Protein AF-A0A378B6B7-F1 (afdb_monomer)

Nearest PDB structures (foldseek):
  8jf0-assembly1_A-2  TM=5.189E-01  e=8.112E-01  Homo sapiens

pLDDT: mean 73.05, std 16.83, range [28.38, 93.19]

Organism: Klebsiella pneumoniae subsp. ozaenae (NCBI:txid574)

Structure (mmCIF, N/CA/C/O backbone):
data_AF-A0A378B6B7-F1
#
_entry.id   AF-A0A378B6B7-F1
#
loop_
_atom_site.group_PDB
_atom_site.id
_atom_site.type_symbol
_atom_site.label_atom_id
_atom_site.label_alt_id
_atom_site.label_comp_id
_atom_site.label_asym_id
_atom_site.label_entity_id
_atom_site.label_seq_id
_atom_site.pdbx_PDB_ins_code
_atom_site.Cartn_x
_atom_site.Cartn_y
_atom_site.Cartn_z
_atom_site.occupancy
_atom_site.B_iso_or_equiv
_atom_site.auth_seq_id
_atom_site.auth_comp_id
_atom_site.auth_asym_id
_atom_site.auth_atom_id
_atom_site.pdbx_PDB_model_num
ATOM 1 N N . MET A 1 1 ? -8.098 -13.359 -17.078 1.00 56.81 1 MET A N 1
ATOM 2 C CA . MET A 1 1 ? -9.142 -12.316 -16.994 1.00 56.81 1 MET A CA 1
ATOM 3 C C . MET A 1 1 ? -8.917 -11.381 -18.158 1.00 56.81 1 MET A C 1
ATOM 5 O O . MET A 1 1 ? -7.773 -10.995 -18.370 1.00 56.81 1 MET A O 1
ATOM 9 N N . THR A 1 2 ? -9.949 -11.080 -18.936 1.00 74.00 2 THR A N 1
ATOM 10 C CA . THR A 1 2 ? -9.841 -10.097 -20.024 1.00 74.00 2 THR A CA 1
ATOM 11 C C . THR A 1 2 ? -9.941 -8.672 -19.470 1.00 74.00 2 THR A C 1
ATOM 13 O O . THR A 1 2 ? -10.448 -8.459 -18.366 1.00 74.00 2 THR A O 1
ATOM 16 N N . LEU A 1 3 ? -9.465 -7.680 -20.228 1.00 71.62 3 LEU A N 1
ATOM 17 C CA . LEU A 1 3 ? -9.567 -6.268 -19.840 1.00 71.62 3 LEU A CA 1
ATOM 18 C C . LEU A 1 3 ? -11.035 -5.845 -19.631 1.00 71.62 3 LEU A C 1
ATOM 20 O O . LEU A 1 3 ? -11.352 -5.172 -18.655 1.00 71.62 3 LEU A O 1
ATOM 24 N N . ALA A 1 4 ? -11.942 -6.323 -20.487 1.00 72.19 4 ALA A N 1
ATOM 25 C CA . ALA A 1 4 ? -13.375 -6.045 -20.392 1.00 72.19 4 ALA A CA 1
ATOM 26 C C . ALA A 1 4 ? -14.030 -6.648 -19.132 1.00 72.19 4 ALA A C 1
ATOM 28 O O . ALA A 1 4 ? -14.886 -6.012 -18.515 1.00 72.19 4 ALA A O 1
ATOM 29 N N . GLU A 1 5 ? -13.611 -7.849 -18.710 1.00 67.75 5 GLU A N 1
ATOM 30 C CA . GLU A 1 5 ? -14.060 -8.463 -17.450 1.00 67.75 5 GLU A CA 1
ATOM 31 C C . GLU A 1 5 ? -13.576 -7.669 -16.229 1.00 67.75 5 GLU A C 1
ATOM 33 O O . GLU A 1 5 ? -14.336 -7.460 -15.282 1.00 67.75 5 GLU A O 1
ATOM 38 N N . ALA A 1 6 ? -12.323 -7.203 -16.248 1.00 66.50 6 ALA A N 1
ATOM 39 C CA . ALA A 1 6 ? -11.772 -6.375 -15.178 1.00 66.50 6 ALA A CA 1
ATOM 40 C C . ALA A 1 6 ? -12.540 -5.050 -15.050 1.00 66.50 6 ALA A C 1
ATOM 42 O O . ALA A 1 6 ? -12.973 -4.698 -13.954 1.00 66.50 6 ALA A O 1
ATOM 43 N N . VAL A 1 7 ? -12.806 -4.374 -16.173 1.00 74.38 7 VAL A N 1
ATOM 44 C CA . VAL A 1 7 ? -13.607 -3.140 -16.217 1.00 74.38 7 VAL A CA 1
ATOM 45 C C . VAL A 1 7 ? -15.025 -3.372 -15.686 1.00 74.38 7 VAL A C 1
ATOM 47 O O . VAL A 1 7 ? -15.511 -2.578 -14.879 1.00 74.38 7 VAL A O 1
ATOM 50 N N . GLY A 1 8 ? -15.668 -4.491 -16.037 1.00 69.12 8 GLY A N 1
ATOM 51 C CA . GLY A 1 8 ? -16.973 -4.866 -15.480 1.00 69.12 8 GLY A CA 1
ATOM 52 C C . GLY A 1 8 ? -16.957 -4.998 -13.949 1.00 69.12 8 GLY A C 1
ATOM 53 O O . GLY A 1 8 ? -17.849 -4.489 -13.265 1.00 69.12 8 GLY A O 1
ATOM 54 N N . ILE A 1 9 ? -15.905 -5.606 -13.386 1.00 70.12 9 ILE A N 1
ATOM 55 C CA . ILE A 1 9 ? -15.711 -5.704 -11.929 1.00 70.12 9 ILE A CA 1
ATOM 56 C C . ILE A 1 9 ? -15.492 -4.320 -11.305 1.00 70.12 9 ILE A C 1
ATOM 58 O O . ILE A 1 9 ? -16.013 -4.059 -10.220 1.00 70.12 9 ILE A O 1
ATOM 62 N N . PHE A 1 10 ? -14.753 -3.428 -11.968 1.00 73.62 10 PHE A N 1
ATOM 63 C CA . PHE A 1 10 ? -14.479 -2.078 -11.465 1.00 73.62 10 PHE A CA 1
ATOM 64 C C . PHE A 1 10 ? -15.751 -1.234 -11.428 1.00 73.62 10 PHE A C 1
ATOM 66 O O . PHE A 1 10 ? -16.029 -0.598 -10.413 1.00 73.62 10 PHE A O 1
ATOM 73 N N . ILE A 1 11 ? -16.575 -1.294 -12.479 1.00 73.50 11 ILE A N 1
ATOM 74 C CA . ILE A 1 11 ? -17.891 -0.642 -12.517 1.00 73.50 11 ILE A CA 1
ATOM 75 C C . ILE A 1 11 ? -18.766 -1.163 -11.377 1.00 73.50 11 ILE A C 1
ATOM 77 O O . ILE A 1 11 ? -19.310 -0.368 -10.613 1.00 73.50 11 ILE A O 1
ATOM 81 N N . PHE A 1 12 ? -18.863 -2.485 -11.210 1.00 74.62 12 PHE A N 1
ATOM 82 C CA . PHE A 1 12 ? -19.664 -3.082 -10.141 1.00 74.62 12 PHE A CA 1
ATOM 83 C C . PHE A 1 12 ? -19.169 -2.673 -8.744 1.00 74.62 12 PHE A C 1
ATOM 85 O O . PHE A 1 12 ? -19.962 -2.284 -7.884 1.00 74.62 12 PHE A O 1
ATOM 92 N N . ALA A 1 13 ? -17.855 -2.704 -8.514 1.00 70.88 13 ALA A N 1
ATOM 93 C CA . ALA A 1 13 ? -17.256 -2.299 -7.248 1.00 70.88 13 ALA A CA 1
ATOM 94 C C . ALA A 1 13 ? -17.479 -0.806 -6.958 1.00 70.88 13 ALA A C 1
ATOM 96 O O . ALA A 1 13 ? -17.889 -0.457 -5.850 1.00 70.88 13 ALA A O 1
ATOM 97 N N . ASN A 1 14 ? -17.264 0.070 -7.944 1.00 70.81 14 ASN A N 1
ATOM 98 C CA . ASN A 1 14 ? -17.476 1.510 -7.805 1.00 70.81 14 ASN A CA 1
ATOM 99 C C . ASN A 1 14 ? -18.959 1.847 -7.609 1.00 70.81 14 ASN A C 1
ATOM 101 O O . ASN A 1 14 ? -19.278 2.697 -6.780 1.00 70.81 14 ASN A O 1
ATOM 105 N N . ALA A 1 15 ? -19.873 1.134 -8.272 1.00 76.44 15 ALA A N 1
ATOM 106 C CA . ALA A 1 15 ? -21.307 1.265 -8.036 1.00 76.44 15 ALA A CA 1
ATOM 107 C C . ALA A 1 15 ? -21.663 0.902 -6.588 1.00 76.44 15 ALA A C 1
ATOM 109 O O . ALA A 1 15 ? -22.353 1.665 -5.911 1.00 76.44 15 ALA A O 1
ATOM 110 N N . LEU A 1 16 ? -21.122 -0.205 -6.066 1.00 74.88 16 LEU A N 1
ATOM 111 C CA . LEU A 1 16 ? -21.331 -0.606 -4.676 1.00 74.88 16 LEU A CA 1
ATOM 112 C C . LEU A 1 16 ? -20.770 0.433 -3.691 1.00 74.88 16 LEU A C 1
ATOM 114 O O . LEU A 1 16 ? -21.433 0.773 -2.715 1.00 74.88 16 LEU A O 1
ATOM 118 N N . ILE A 1 17 ? -19.587 0.995 -3.966 1.00 70.88 17 ILE A N 1
ATOM 119 C CA . ILE A 1 17 ? -18.989 2.077 -3.164 1.00 70.88 17 ILE A CA 1
ATOM 120 C C . ILE A 1 17 ? -19.889 3.321 -3.168 1.00 70.88 17 ILE A C 1
ATOM 122 O O . ILE A 1 17 ? -20.121 3.914 -2.111 1.00 70.88 17 ILE A O 1
ATOM 126 N N . VAL A 1 18 ? -20.430 3.708 -4.329 1.00 73.00 18 VAL A N 1
ATOM 127 C CA . VAL A 1 18 ? -21.360 4.839 -4.457 1.00 73.00 18 VAL A CA 1
ATOM 128 C C . VAL A 1 18 ? -22.641 4.578 -3.669 1.00 73.00 18 VAL A C 1
ATOM 130 O O . VAL A 1 18 ? -23.060 5.453 -2.913 1.00 73.00 18 VAL A O 1
ATOM 133 N N . ILE A 1 19 ? -23.220 3.378 -3.761 1.00 75.62 19 ILE A N 1
ATOM 134 C CA . ILE A 1 19 ? -24.425 2.983 -3.015 1.00 75.62 19 ILE A CA 1
ATOM 135 C C . ILE A 1 19 ? -24.156 2.987 -1.502 1.00 75.62 19 ILE A C 1
ATOM 137 O O . ILE A 1 19 ? -24.902 3.607 -0.740 1.00 75.62 19 ILE A O 1
ATOM 141 N N . CYS A 1 20 ? -23.060 2.377 -1.041 1.00 69.25 20 CYS A N 1
ATOM 142 C CA . CYS A 1 20 ? -22.648 2.388 0.368 1.00 69.25 20 CYS A CA 1
ATOM 143 C C . CYS A 1 20 ? -22.394 3.813 0.890 1.00 69.25 20 CYS A C 1
ATOM 145 O O . CYS A 1 20 ? -22.713 4.130 2.039 1.00 69.25 20 CYS A O 1
ATOM 147 N N . GLY A 1 21 ? -21.837 4.690 0.050 1.00 66.56 21 GLY A N 1
ATOM 148 C CA . GLY A 1 21 ? -21.620 6.099 0.368 1.00 66.56 21 GLY A CA 1
ATOM 149 C C . GLY A 1 21 ? -22.907 6.931 0.364 1.00 66.56 21 GLY A C 1
ATOM 150 O O . GLY A 1 21 ? -23.048 7.840 1.180 1.00 66.56 21 GLY A O 1
ATOM 151 N N . ALA A 1 22 ? -23.856 6.635 -0.527 1.00 70.94 22 ALA A N 1
ATOM 152 C CA . ALA A 1 22 ? -25.141 7.324 -0.623 1.00 70.94 22 ALA A CA 1
ATOM 153 C C . ALA A 1 22 ? -26.070 6.968 0.544 1.00 70.94 22 ALA A C 1
ATOM 155 O O . ALA A 1 22 ? -26.683 7.866 1.119 1.00 70.94 22 ALA A O 1
ATOM 156 N N . THR A 1 23 ? -26.102 5.689 0.925 1.00 73.81 23 THR A N 1
ATOM 157 C CA . THR A 1 23 ? -26.878 5.161 2.063 1.00 73.81 23 THR A CA 1
ATOM 158 C C . THR A 1 23 ? -26.300 5.559 3.422 1.00 73.81 23 THR A C 1
ATOM 160 O O . THR A 1 23 ? -26.991 5.484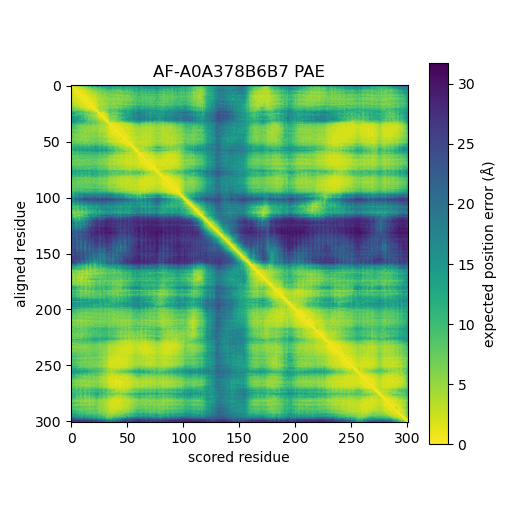 4.436 1.00 73.81 23 THR A O 1
ATOM 163 N N . GLY A 1 24 ? -25.027 5.969 3.478 1.00 63.44 24 GLY A N 1
ATOM 164 C CA . GLY A 1 24 ? -24.340 6.283 4.733 1.00 63.44 24 GLY A CA 1
ATOM 165 C C . GLY A 1 24 ? -24.102 5.057 5.622 1.00 63.44 24 GLY A C 1
ATOM 166 O O . GLY A 1 24 ? -23.684 5.210 6.771 1.00 63.44 24 GLY A O 1
ATOM 167 N N . LEU A 1 25 ? -24.332 3.844 5.102 1.00 66.56 25 LEU A N 1
ATOM 168 C CA . LEU A 1 25 ? -24.168 2.590 5.835 1.00 66.56 25 LEU A CA 1
ATOM 169 C C . LEU A 1 25 ? -22.725 2.426 6.325 1.00 66.56 25 LEU A C 1
ATOM 171 O O . LEU A 1 25 ? -22.492 2.092 7.484 1.00 66.56 25 LEU A O 1
ATOM 175 N N . PHE A 1 26 ? -21.754 2.767 5.473 1.00 64.69 26 PHE A N 1
ATOM 176 C CA . PHE A 1 26 ? -20.339 2.741 5.838 1.00 64.69 26 PHE A CA 1
ATOM 177 C C . PHE 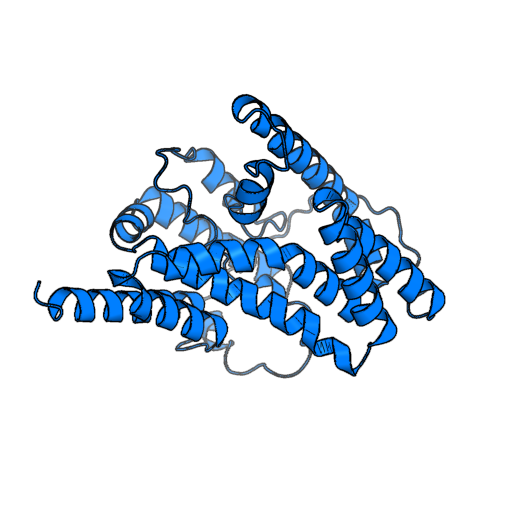A 1 26 ? -20.008 3.764 6.931 1.00 64.69 26 PHE A C 1
ATOM 179 O O . PHE A 1 26 ? -19.293 3.448 7.873 1.00 64.69 26 PHE A O 1
ATOM 186 N N . ALA A 1 27 ? -20.581 4.971 6.865 1.00 60.94 27 ALA A N 1
ATOM 187 C CA . ALA A 1 27 ? -20.374 5.992 7.892 1.00 60.94 27 ALA A CA 1
ATOM 188 C C . ALA A 1 27 ? -20.962 5.575 9.251 1.00 60.94 27 ALA A C 1
ATOM 190 O O . ALA A 1 27 ? -20.382 5.890 10.287 1.00 60.94 27 ALA A O 1
ATOM 191 N N . ARG A 1 28 ? -22.085 4.841 9.262 1.00 64.12 28 ARG A N 1
ATOM 192 C CA . ARG A 1 28 ? -22.642 4.243 10.488 1.00 64.12 28 ARG A CA 1
ATOM 193 C C . ARG A 1 28 ? -21.744 3.138 11.034 1.00 64.12 28 ARG A C 1
ATOM 195 O O . ARG A 1 28 ? -21.453 3.149 12.223 1.00 64.12 28 ARG A O 1
ATOM 202 N N . LEU A 1 29 ? -21.252 2.246 10.176 1.00 67.88 29 LEU A N 1
ATOM 203 C CA . LEU A 1 29 ? -20.342 1.172 10.579 1.00 67.88 29 LEU A CA 1
ATOM 204 C C . LEU A 1 29 ? -19.019 1.723 11.141 1.00 67.88 29 LEU A C 1
ATOM 206 O O . LEU A 1 29 ? -18.518 1.252 12.155 1.00 67.88 29 LEU A O 1
ATOM 210 N N . MET A 1 30 ? -18.503 2.796 10.542 1.00 61.59 30 MET A N 1
ATOM 211 C CA . MET A 1 30 ? -17.297 3.495 10.989 1.00 61.59 30 MET A CA 1
ATOM 212 C C . MET A 1 30 ? -17.433 4.191 12.348 1.00 61.59 30 MET A C 1
ATOM 214 O O . MET A 1 30 ? -16.415 4.476 12.971 1.00 61.59 30 MET A O 1
ATOM 218 N N . LYS A 1 31 ? -18.654 4.463 12.831 1.00 62.53 31 LYS A N 1
ATOM 219 C CA . LYS A 1 31 ? -18.862 4.936 14.212 1.00 62.53 31 LYS A CA 1
ATOM 220 C C . LYS A 1 31 ? -18.695 3.823 15.247 1.00 62.53 31 LYS A C 1
ATOM 222 O O . LYS A 1 31 ? -18.477 4.129 16.411 1.00 62.53 31 LYS A O 1
ATOM 227 N N . ILE A 1 32 ? -18.828 2.568 14.825 1.00 68.38 32 ILE A N 1
ATOM 228 C CA . ILE A 1 32 ? -18.782 1.392 15.699 1.00 68.38 32 ILE A CA 1
ATOM 229 C C . ILE A 1 32 ? -17.356 0.832 15.775 1.00 68.38 32 ILE A C 1
ATOM 231 O O . ILE A 1 32 ? -16.961 0.308 16.809 1.00 68.38 32 ILE A O 1
ATOM 235 N N . ILE A 1 33 ? -16.571 0.950 14.697 1.00 74.25 33 ILE A N 1
ATOM 236 C CA . ILE A 1 33 ? -15.208 0.407 14.633 1.00 74.25 33 ILE A CA 1
ATOM 237 C C . ILE A 1 33 ? -14.221 1.359 15.336 1.00 74.25 33 ILE A C 1
ATOM 239 O O . ILE A 1 33 ? -14.060 2.498 14.882 1.00 74.25 33 ILE A O 1
ATOM 243 N N . PRO A 1 34 ? -13.505 0.911 16.387 1.00 78.31 34 PRO A N 1
ATOM 244 C CA . PRO A 1 34 ? -12.500 1.729 17.058 1.00 78.31 34 PRO A CA 1
ATOM 245 C C . PRO A 1 34 ? -11.319 2.064 16.141 1.00 78.31 34 PRO A C 1
ATOM 247 O O . PRO A 1 34 ? -10.945 1.289 15.252 1.00 78.31 34 PRO A O 1
ATOM 250 N N . HIS A 1 35 ? -10.683 3.216 16.376 1.00 80.44 35 HIS A N 1
ATOM 251 C CA . HIS A 1 35 ? -9.551 3.662 15.559 1.00 80.44 35 HIS A CA 1
ATOM 252 C C . HIS A 1 35 ? -8.398 2.642 15.593 1.00 80.44 35 HIS A C 1
ATOM 254 O O . HIS A 1 35 ? -7.761 2.404 14.559 1.00 80.44 35 HIS A O 1
ATOM 260 N N . SER A 1 36 ? -8.136 2.010 16.738 1.00 84.81 36 SER A N 1
ATOM 261 C CA . SER A 1 36 ? -7.041 1.051 16.890 1.00 84.81 36 SER A CA 1
ATOM 262 C C . SER A 1 36 ? -7.179 -0.158 15.960 1.00 84.81 36 SER A C 1
ATOM 264 O O . SER A 1 36 ? -6.193 -0.559 15.342 1.00 84.81 36 SER A O 1
ATOM 266 N N . LEU A 1 37 ? -8.397 -0.672 15.741 1.00 86.12 37 LEU A N 1
ATOM 267 C CA . LEU A 1 37 ? -8.642 -1.786 14.813 1.00 86.12 37 LEU A CA 1
ATOM 268 C C . LEU A 1 37 ? -8.397 -1.377 13.358 1.00 86.12 37 LEU A C 1
ATOM 270 O O . LEU A 1 37 ? -7.807 -2.123 12.578 1.00 86.12 37 LEU A O 1
ATOM 274 N N . ALA A 1 38 ? -8.806 -0.171 12.974 1.00 82.19 38 ALA A N 1
ATOM 275 C CA . ALA A 1 38 ? -8.561 0.311 11.622 1.00 82.19 38 ALA A CA 1
ATOM 276 C C . ALA A 1 38 ? -7.071 0.545 11.335 1.00 82.19 38 ALA A C 1
ATOM 278 O O . ALA A 1 38 ? -6.586 0.230 10.245 1.00 82.19 38 ALA A O 1
ATOM 279 N N . ALA A 1 39 ? -6.340 1.083 12.316 1.00 83.19 39 ALA A N 1
ATOM 280 C CA . ALA A 1 39 ? -4.893 1.236 12.237 1.00 83.19 39 ALA A CA 1
ATOM 281 C C . ALA A 1 39 ? -4.194 -0.132 12.165 1.00 83.19 39 ALA A C 1
ATOM 283 O O . ALA A 1 39 ? -3.298 -0.308 11.340 1.00 83.19 39 ALA A O 1
ATOM 284 N N . ALA A 1 40 ? -4.665 -1.113 12.942 1.00 87.19 40 ALA A N 1
ATOM 285 C CA . ALA A 1 40 ? -4.175 -2.488 12.926 1.00 87.19 40 ALA A CA 1
ATOM 286 C C . ALA A 1 40 ? -4.394 -3.187 11.579 1.00 87.19 40 ALA A C 1
ATOM 288 O O . ALA A 1 40 ? -3.478 -3.815 11.051 1.00 87.19 40 ALA A O 1
ATOM 289 N N . MET A 1 41 ? -5.584 -3.047 10.991 1.00 89.56 41 MET A N 1
ATOM 290 C CA . MET A 1 41 ? -5.883 -3.592 9.667 1.00 89.56 41 MET A CA 1
ATOM 291 C C . MET A 1 41 ? -4.948 -2.990 8.612 1.00 89.56 41 MET A C 1
ATOM 293 O O . MET A 1 41 ? -4.364 -3.717 7.810 1.00 89.56 41 MET A O 1
ATOM 297 N N . LEU A 1 42 ? -4.759 -1.666 8.624 1.00 84.81 42 LEU A N 1
ATOM 298 C CA . LEU A 1 42 ? -3.850 -1.005 7.689 1.00 84.81 42 LEU A CA 1
ATOM 299 C C . LEU A 1 42 ? -2.403 -1.475 7.898 1.00 84.81 42 LEU A C 1
ATOM 301 O O . LEU A 1 42 ? -1.737 -1.818 6.925 1.00 84.81 42 LEU A O 1
ATOM 305 N N . ALA A 1 43 ? -1.940 -1.571 9.148 1.00 86.75 43 ALA A N 1
ATOM 306 C CA . ALA A 1 43 ? -0.622 -2.112 9.471 1.00 86.75 43 ALA A CA 1
ATOM 307 C C . ALA A 1 43 ? -0.450 -3.557 8.971 1.00 86.75 43 ALA A C 1
ATOM 309 O O . ALA A 1 43 ? 0.591 -3.872 8.406 1.00 86.75 43 ALA A O 1
ATOM 310 N N . GLY A 1 44 ? -1.469 -4.414 9.104 1.00 87.19 44 GLY A N 1
ATOM 311 C CA . GLY A 1 44 ? -1.417 -5.809 8.657 1.00 87.19 44 GLY A CA 1
ATOM 312 C C . GLY A 1 44 ? -1.340 -5.954 7.134 1.00 87.19 44 GLY A C 1
ATOM 313 O O . GLY A 1 44 ? -0.572 -6.773 6.631 1.00 87.19 44 GLY A O 1
ATOM 314 N N . ILE A 1 45 ? -2.079 -5.125 6.385 1.00 85.44 45 ILE A N 1
ATOM 315 C CA . ILE A 1 45 ? -1.982 -5.088 4.914 1.00 85.44 45 ILE A CA 1
ATOM 316 C C . ILE A 1 45 ? -0.581 -4.635 4.496 1.00 85.44 45 ILE A C 1
ATOM 318 O O . ILE A 1 45 ? 0.041 -5.267 3.645 1.00 85.44 45 ILE A O 1
ATOM 322 N N . LEU A 1 46 ? -0.072 -3.558 5.102 1.00 85.69 46 LEU A N 1
ATOM 323 C CA . LEU A 1 46 ? 1.241 -3.009 4.765 1.00 85.69 46 LEU A CA 1
ATOM 324 C C . LEU A 1 46 ? 2.396 -3.927 5.175 1.00 85.69 46 LEU A C 1
ATOM 326 O O . LEU A 1 46 ? 3.396 -3.992 4.463 1.00 85.69 46 LEU A O 1
ATOM 330 N N . LEU A 1 47 ? 2.250 -4.673 6.272 1.00 88.75 47 LEU A N 1
ATOM 331 C CA . LEU A 1 47 ? 3.255 -5.629 6.727 1.00 88.75 47 LEU A CA 1
ATOM 332 C C . LEU A 1 47 ? 3.571 -6.657 5.643 1.00 88.75 47 LEU A C 1
ATOM 334 O O . LEU A 1 47 ? 4.734 -6.972 5.446 1.00 88.75 47 LEU A O 1
ATOM 338 N N . ARG A 1 48 ? 2.569 -7.139 4.899 1.00 85.25 48 ARG A N 1
ATOM 339 C CA . ARG A 1 48 ? 2.796 -8.081 3.791 1.00 85.25 48 ARG A CA 1
ATOM 340 C C . ARG A 1 48 ? 3.731 -7.516 2.731 1.00 85.25 48 ARG A C 1
ATOM 342 O O . ARG A 1 48 ? 4.636 -8.218 2.301 1.00 85.25 48 ARG A O 1
ATOM 349 N N . PHE A 1 49 ? 3.539 -6.255 2.350 1.00 83.06 49 PHE A N 1
ATOM 350 C CA . PHE A 1 49 ? 4.432 -5.573 1.412 1.00 83.06 49 PHE A CA 1
ATOM 351 C C . PHE A 1 49 ? 5.841 -5.420 1.995 1.00 83.06 49 PHE A C 1
ATOM 353 O O . PHE A 1 49 ? 6.820 -5.661 1.295 1.00 83.06 49 PHE A O 1
ATOM 360 N N . GLY A 1 50 ? 5.943 -5.089 3.286 1.00 85.75 50 GLY A N 1
ATOM 361 C CA . GLY A 1 50 ? 7.220 -5.040 3.996 1.00 85.75 50 GLY A CA 1
ATOM 362 C C . GLY A 1 50 ? 7.934 -6.393 4.026 1.00 85.75 50 GLY A C 1
ATOM 363 O O . GLY A 1 50 ? 9.111 -6.465 3.708 1.00 85.75 50 GLY A O 1
ATOM 364 N N . LEU A 1 51 ? 7.232 -7.482 4.342 1.00 88.44 51 LEU A N 1
ATOM 365 C CA . LEU A 1 51 ? 7.802 -8.832 4.366 1.00 88.44 51 LEU A CA 1
ATOM 366 C C . LEU A 1 51 ? 8.228 -9.294 2.968 1.00 88.44 51 LEU A C 1
ATOM 368 O O . LEU A 1 51 ? 9.297 -9.876 2.821 1.00 88.44 51 LEU A O 1
ATOM 372 N N . GLN A 1 52 ? 7.434 -8.992 1.937 1.00 84.38 52 GLN A N 1
ATOM 373 C CA . GLN A 1 52 ? 7.783 -9.295 0.545 1.00 84.38 52 GLN A CA 1
ATOM 374 C C . GLN A 1 52 ? 9.055 -8.573 0.088 1.00 84.38 52 GLN A C 1
ATOM 376 O O . GLN A 1 52 ? 9.831 -9.150 -0.663 1.00 84.38 52 GLN A O 1
ATOM 381 N N . ALA A 1 53 ? 9.303 -7.352 0.566 1.00 85.06 53 ALA A N 1
ATOM 382 C CA . ALA A 1 53 ? 10.525 -6.613 0.256 1.00 85.06 53 ALA A CA 1
ATOM 383 C C . ALA A 1 53 ? 11.796 -7.337 0.722 1.00 85.06 53 ALA A C 1
ATOM 385 O O . ALA A 1 53 ? 12.797 -7.343 0.013 1.00 85.06 53 ALA A O 1
ATOM 386 N N . PHE A 1 54 ? 11.740 -7.992 1.884 1.00 84.69 54 PHE A N 1
ATOM 387 C CA . PHE A 1 54 ? 12.867 -8.750 2.432 1.00 84.69 54 PHE A CA 1
ATOM 388 C C . PHE A 1 54 ? 12.885 -10.222 2.004 1.00 84.69 54 PHE A C 1
ATOM 390 O O . PHE A 1 54 ? 13.892 -10.893 2.212 1.00 84.69 54 PHE A O 1
ATOM 397 N N . ALA A 1 55 ? 11.814 -10.732 1.388 1.00 84.25 55 ALA A N 1
ATOM 398 C CA . ALA A 1 55 ? 11.755 -12.118 0.925 1.00 84.25 55 ALA A CA 1
ATOM 399 C C . ALA A 1 55 ? 12.823 -12.412 -0.144 1.00 84.25 55 ALA A C 1
ATOM 401 O O . ALA A 1 55 ? 13.461 -13.456 -0.093 1.00 84.25 55 ALA A O 1
ATOM 402 N N . GLY A 1 56 ? 13.080 -11.461 -1.048 1.00 75.44 56 GLY A N 1
ATOM 403 C CA . GLY A 1 56 ? 14.118 -11.573 -2.083 1.00 75.44 56 GLY A CA 1
ATOM 404 C C . GLY A 1 56 ? 15.541 -11.246 -1.612 1.00 75.44 56 GLY A C 1
ATOM 405 O O . GLY A 1 56 ? 16.440 -11.131 -2.441 1.00 75.44 56 GLY A O 1
ATOM 406 N N . LEU A 1 57 ? 15.770 -11.046 -0.307 1.00 81.69 57 LEU A N 1
ATOM 407 C CA . LEU A 1 57 ? 17.096 -10.704 0.225 1.00 81.69 57 LEU A CA 1
ATOM 408 C C . LEU A 1 57 ? 18.088 -11.871 0.101 1.00 81.69 57 LEU A C 1
ATOM 410 O O . LEU A 1 57 ? 19.280 -11.629 -0.060 1.00 81.69 57 LEU A O 1
ATOM 414 N N . GLN A 1 58 ? 17.599 -13.115 0.165 1.00 80.12 58 GLN A N 1
ATOM 415 C CA . GLN A 1 58 ? 18.428 -14.314 -0.007 1.00 80.12 58 GLN A CA 1
ATOM 416 C C . GLN A 1 58 ? 18.904 -14.466 -1.456 1.00 80.12 58 GLN A C 1
ATOM 418 O O . GLN A 1 58 ? 20.073 -14.762 -1.682 1.00 80.12 58 GLN A O 1
ATOM 423 N N . ASP A 1 59 ? 18.022 -14.189 -2.419 1.00 81.50 59 ASP A N 1
ATOM 424 C CA . ASP A 1 59 ? 18.306 -14.371 -3.845 1.00 81.50 59 ASP A CA 1
ATOM 425 C C . ASP A 1 59 ? 19.105 -13.199 -4.448 1.00 81.50 59 ASP A C 1
ATOM 427 O O . ASP A 1 59 ? 19.940 -13.398 -5.326 1.00 81.50 59 ASP A O 1
ATOM 431 N N . HIS A 1 60 ? 18.891 -11.968 -3.962 1.00 84.31 60 HIS A N 1
ATOM 432 C CA . HIS A 1 60 ? 19.497 -10.745 -4.508 1.00 84.31 60 HIS A CA 1
ATOM 433 C C . HIS A 1 60 ? 20.149 -9.880 -3.420 1.00 84.31 60 HIS A C 1
ATOM 435 O O . HIS A 1 60 ? 19.816 -8.702 -3.245 1.00 84.31 60 HIS A O 1
ATOM 441 N N . LEU A 1 61 ? 21.092 -10.461 -2.673 1.00 87.12 61 LEU A N 1
ATOM 442 C CA . LEU A 1 61 ? 21.713 -9.811 -1.514 1.00 87.12 61 LEU A CA 1
ATOM 443 C C . LEU A 1 61 ? 22.424 -8.493 -1.861 1.00 87.12 61 LEU A C 1
ATOM 445 O O . LEU A 1 61 ? 22.315 -7.529 -1.105 1.00 87.12 61 LEU A O 1
ATOM 449 N N . SER A 1 62 ? 23.118 -8.423 -3.000 1.00 88.38 62 SER A N 1
ATOM 450 C CA . SER A 1 62 ? 23.821 -7.209 -3.443 1.00 88.38 62 SER A CA 1
ATOM 451 C C . SER A 1 62 ? 22.852 -6.048 -3.683 1.00 88.38 62 SER A C 1
ATOM 453 O O . SER A 1 62 ? 23.056 -4.950 -3.165 1.00 88.38 62 SER A O 1
ATOM 455 N N . LEU A 1 63 ? 21.763 -6.301 -4.411 1.00 87.69 63 LEU A N 1
ATOM 456 C CA . LEU A 1 63 ? 20.751 -5.307 -4.756 1.00 87.69 63 LEU A CA 1
ATOM 457 C C . LEU A 1 63 ? 19.931 -4.899 -3.531 1.00 87.69 63 LEU A C 1
ATOM 459 O O . LEU A 1 63 ? 19.903 -3.723 -3.166 1.00 87.69 63 LEU A O 1
ATOM 463 N N . CYS A 1 64 ? 19.298 -5.861 -2.860 1.00 89.88 64 CYS A N 1
ATOM 464 C CA . CYS A 1 64 ? 18.435 -5.585 -1.715 1.00 89.88 64 CYS A CA 1
ATOM 465 C C . CYS A 1 64 ? 19.239 -5.033 -0.527 1.00 89.88 64 CYS A C 1
ATOM 467 O O . CYS A 1 64 ? 18.820 -4.064 0.109 1.00 89.88 64 CYS A O 1
ATOM 469 N N . GLY A 1 65 ? 20.422 -5.594 -0.259 1.00 90.69 65 GLY A N 1
ATOM 470 C CA . GLY A 1 65 ? 21.330 -5.123 0.785 1.00 90.69 65 GLY A CA 1
ATOM 471 C C . GLY A 1 65 ? 21.875 -3.724 0.501 1.00 90.69 65 GLY A C 1
ATOM 472 O O . GLY A 1 65 ? 21.868 -2.880 1.396 1.00 90.69 65 GLY A O 1
ATOM 473 N N . GLY A 1 66 ? 22.264 -3.434 -0.746 1.00 91.88 66 GLY A N 1
ATOM 474 C CA . GLY A 1 66 ? 22.721 -2.104 -1.155 1.00 91.88 66 GLY A CA 1
ATOM 475 C C . GLY A 1 66 ? 21.633 -1.037 -1.016 1.00 91.88 66 GLY A C 1
ATOM 476 O O . GLY A 1 66 ? 21.874 0.026 -0.441 1.00 91.88 66 GLY A O 1
ATOM 477 N N . MET A 1 67 ? 20.408 -1.340 -1.458 1.00 92.81 67 MET A N 1
ATOM 478 C CA . MET A 1 67 ? 19.253 -0.452 -1.284 1.00 92.81 67 MET A CA 1
ATOM 479 C C . MET A 1 67 ? 18.937 -0.204 0.195 1.00 92.81 67 MET A C 1
ATOM 481 O O . MET A 1 67 ? 18.685 0.938 0.582 1.00 92.81 67 MET A O 1
ATOM 485 N N . LEU A 1 68 ? 18.978 -1.249 1.030 1.00 93.00 68 LEU A N 1
ATOM 486 C CA . LEU A 1 68 ? 18.751 -1.136 2.471 1.00 93.00 68 LEU A CA 1
ATOM 487 C C . LEU A 1 68 ? 19.826 -0.282 3.149 1.00 93.00 68 LEU A C 1
ATOM 489 O O . LEU A 1 68 ? 19.491 0.596 3.940 1.00 93.00 68 LEU A O 1
ATOM 493 N N . ALA A 1 69 ? 21.102 -0.513 2.838 1.00 93.00 69 ALA A N 1
ATOM 494 C CA . ALA A 1 69 ? 22.216 0.237 3.407 1.00 93.00 69 ALA A CA 1
ATOM 495 C C . ALA A 1 69 ? 22.141 1.722 3.030 1.00 93.00 69 ALA A C 1
ATOM 497 O O . ALA A 1 69 ? 22.235 2.588 3.900 1.00 93.00 69 ALA A O 1
ATOM 498 N N . ALA A 1 70 ? 21.888 2.020 1.753 1.00 92.94 70 ALA A N 1
ATOM 499 C CA . ALA A 1 70 ? 21.701 3.384 1.270 1.00 92.94 70 ALA A CA 1
ATOM 500 C C . ALA A 1 70 ? 20.520 4.074 1.960 1.00 92.94 70 ALA A C 1
ATOM 502 O O . ALA A 1 70 ? 20.639 5.213 2.416 1.00 92.94 70 ALA A O 1
ATOM 503 N N . TRP A 1 71 ? 19.396 3.365 2.087 1.00 93.19 71 TRP A N 1
ATOM 504 C CA . TRP A 1 71 ? 18.230 3.862 2.803 1.00 93.19 71 TRP A CA 1
ATOM 505 C C . TRP A 1 71 ? 18.540 4.135 4.275 1.00 93.19 71 TRP A C 1
ATOM 507 O O . TRP A 1 71 ? 18.175 5.194 4.767 1.00 93.19 71 TRP A O 1
ATOM 517 N N . LEU A 1 72 ? 19.226 3.226 4.976 1.00 91.75 72 LEU A N 1
ATOM 518 C CA . LEU A 1 72 ? 19.572 3.376 6.394 1.00 91.75 72 LEU A CA 1
ATOM 519 C C . LEU A 1 72 ? 20.516 4.559 6.632 1.00 91.75 72 LEU A C 1
ATOM 521 O O . LEU A 1 72 ? 20.232 5.405 7.479 1.00 91.75 72 LEU A O 1
ATOM 525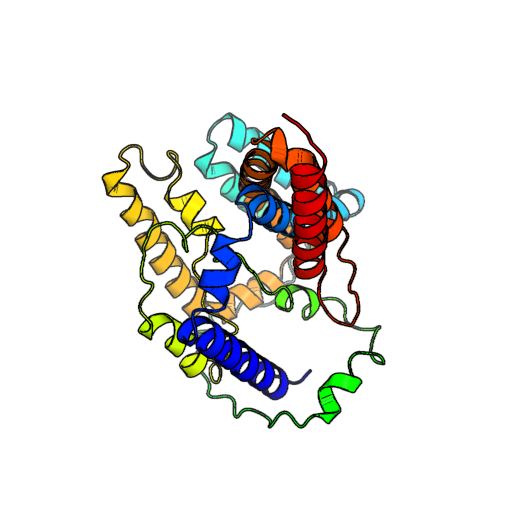 N N . LEU A 1 73 ? 21.602 4.648 5.859 1.00 92.44 73 LEU A N 1
ATOM 526 C CA . LEU A 1 73 ? 22.578 5.738 5.950 1.00 92.44 73 LEU A CA 1
ATOM 527 C C . LEU A 1 73 ? 21.921 7.088 5.662 1.00 92.44 73 LEU A C 1
ATOM 529 O O . LEU A 1 73 ? 22.071 8.046 6.420 1.00 92.44 73 LEU A O 1
ATOM 533 N N . CYS A 1 74 ? 21.136 7.154 4.587 1.00 90.44 74 CYS A N 1
ATOM 534 C CA . CYS A 1 74 ? 20.455 8.380 4.215 1.00 90.44 74 CYS A CA 1
ATOM 535 C C . CYS A 1 74 ? 19.334 8.716 5.203 1.00 90.44 74 CYS A C 1
ATOM 537 O O . CYS A 1 74 ? 19.142 9.881 5.518 1.00 90.44 74 CYS A O 1
ATOM 539 N N . LYS A 1 75 ? 18.648 7.728 5.784 1.00 86.50 75 LYS A N 1
ATOM 540 C CA . LYS A 1 75 ? 17.642 7.975 6.819 1.00 86.50 75 LYS A CA 1
ATOM 541 C C . LYS A 1 75 ? 18.240 8.540 8.105 1.00 86.50 75 LYS A C 1
ATOM 543 O O . LYS A 1 75 ? 17.579 9.342 8.754 1.00 86.50 75 LYS A O 1
ATOM 548 N N . ALA A 1 76 ? 19.464 8.154 8.461 1.00 86.62 76 ALA A N 1
ATOM 549 C CA . ALA A 1 76 ? 20.159 8.706 9.621 1.00 86.62 76 ALA A CA 1
ATOM 550 C C . ALA A 1 76 ? 20.599 10.166 9.406 1.00 86.62 76 ALA A C 1
ATOM 552 O O . ALA A 1 76 ? 20.515 10.971 10.328 1.00 86.62 76 ALA A O 1
ATOM 553 N N . LEU A 1 77 ? 21.047 10.512 8.194 1.00 87.44 77 LEU A N 1
ATOM 554 C CA . LEU A 1 77 ? 21.591 11.839 7.880 1.00 87.44 77 LEU A CA 1
ATOM 555 C C . LEU A 1 77 ? 20.516 12.819 7.382 1.00 87.44 77 LEU A C 1
ATOM 557 O O . LEU A 1 77 ? 20.416 13.948 7.857 1.00 87.44 77 LEU A O 1
ATOM 561 N N . TRP A 1 78 ? 19.697 12.380 6.426 1.00 84.31 78 TRP A N 1
ATOM 562 C CA . TRP A 1 78 ? 18.659 13.154 5.743 1.00 84.31 78 TRP A CA 1
ATOM 563 C C . TRP A 1 78 ? 17.403 12.297 5.475 1.00 84.31 78 TRP A C 1
ATOM 565 O O . TRP A 1 78 ? 17.187 11.873 4.334 1.00 84.31 78 TRP A O 1
ATOM 575 N N . PRO A 1 79 ? 16.521 12.099 6.482 1.00 77.69 79 PRO A N 1
ATOM 576 C CA . PRO A 1 79 ? 15.314 11.261 6.388 1.00 77.69 79 PRO A CA 1
ATOM 577 C C . PRO A 1 79 ? 14.491 11.467 5.109 1.00 77.69 79 PRO A C 1
ATOM 579 O O . PRO A 1 79 ? 14.076 10.501 4.466 1.00 77.69 79 PRO A O 1
ATOM 582 N N . ARG A 1 80 ? 14.359 12.729 4.684 1.00 78.06 80 ARG A N 1
ATOM 583 C CA . ARG A 1 80 ? 13.652 13.159 3.469 1.00 78.06 80 ARG A CA 1
ATOM 584 C C . ARG A 1 80 ? 14.131 12.502 2.165 1.00 78.06 80 ARG A C 1
ATOM 586 O O . ARG A 1 80 ? 13.334 12.347 1.247 1.00 78.06 80 ARG A O 1
ATOM 593 N N . PHE A 1 81 ? 15.406 12.120 2.060 1.00 83.44 81 PHE A N 1
ATOM 594 C CA . PHE A 1 81 ? 15.995 11.573 0.830 1.00 83.44 81 PHE A CA 1
ATOM 595 C C . PHE A 1 81 ? 16.210 10.057 0.879 1.00 83.44 81 PHE A C 1
ATOM 597 O O . PHE A 1 81 ? 16.687 9.484 -0.097 1.00 83.44 81 PHE A O 1
ATOM 604 N N . ALA A 1 82 ? 15.807 9.382 1.959 1.00 84.94 82 ALA A N 1
ATOM 605 C CA . ALA A 1 82 ? 16.105 7.965 2.161 1.00 84.94 82 ALA A CA 1
ATOM 606 C C . ALA A 1 82 ? 15.566 7.056 1.042 1.00 84.94 82 ALA A C 1
ATOM 608 O O . ALA A 1 82 ? 16.272 6.176 0.552 1.00 84.94 82 ALA A O 1
ATOM 609 N N . VAL A 1 83 ? 14.326 7.285 0.595 1.00 86.31 83 VAL A N 1
ATOM 610 C CA . VAL A 1 83 ? 13.715 6.505 -0.499 1.00 86.31 83 VAL A CA 1
ATOM 611 C C . VAL A 1 83 ? 14.369 6.826 -1.847 1.00 86.31 83 VAL A C 1
ATOM 613 O O . VAL A 1 83 ? 14.574 5.926 -2.656 1.00 86.31 83 VAL A O 1
ATOM 616 N N . VAL A 1 84 ? 14.750 8.087 -2.073 1.00 88.44 84 VAL A N 1
ATOM 617 C CA . VAL A 1 84 ? 15.441 8.517 -3.301 1.00 88.44 84 VAL A CA 1
ATOM 618 C C . VAL A 1 84 ? 16.841 7.905 -3.374 1.00 88.44 84 VAL A C 1
ATOM 620 O O . VAL A 1 84 ? 17.243 7.414 -4.423 1.00 88.44 84 VAL A O 1
ATOM 623 N N . ALA A 1 85 ? 17.567 7.854 -2.257 1.00 89.31 85 ALA A N 1
ATOM 624 C CA . ALA A 1 85 ? 18.864 7.191 -2.187 1.00 89.31 85 ALA A CA 1
ATOM 625 C C . ALA A 1 85 ? 18.750 5.688 -2.497 1.00 89.31 85 ALA A C 1
ATOM 627 O O . ALA A 1 85 ? 19.531 5.164 -3.290 1.00 89.31 85 ALA A O 1
ATOM 628 N N . ALA A 1 86 ? 17.741 5.011 -1.935 1.00 90.12 86 ALA A N 1
ATOM 629 C CA . ALA A 1 86 ? 17.471 3.602 -2.222 1.00 90.12 86 ALA A CA 1
ATOM 630 C C . ALA A 1 86 ? 17.164 3.361 -3.710 1.00 90.12 86 ALA A C 1
ATOM 632 O O . ALA A 1 86 ? 17.676 2.410 -4.297 1.00 90.12 86 ALA A O 1
ATOM 633 N N . LEU A 1 87 ? 16.368 4.244 -4.325 1.00 89.62 87 LEU A N 1
ATOM 634 C CA . LEU A 1 87 ? 16.047 4.219 -5.753 1.00 89.62 87 LEU A CA 1
ATOM 635 C C . LEU A 1 87 ? 17.316 4.300 -6.614 1.00 89.62 87 LEU A C 1
ATOM 637 O O . LEU A 1 87 ? 17.530 3.445 -7.472 1.00 89.62 87 LEU A O 1
ATOM 641 N N . VAL A 1 88 ? 18.156 5.312 -6.373 1.00 91.00 88 VAL A N 1
ATOM 642 C CA . VAL A 1 88 ? 19.366 5.576 -7.168 1.00 91.00 88 VAL A CA 1
ATOM 643 C C . VAL A 1 88 ? 20.370 4.437 -7.028 1.00 91.00 88 VAL A C 1
ATOM 645 O O . VAL A 1 88 ? 20.848 3.917 -8.032 1.00 91.00 88 VAL A O 1
ATOM 648 N N . ILE A 1 89 ? 20.653 3.999 -5.800 1.00 92.06 89 ILE A N 1
ATOM 649 C CA . ILE A 1 89 ? 21.601 2.906 -5.558 1.00 92.06 89 ILE A CA 1
ATOM 650 C C . ILE A 1 89 ? 21.084 1.592 -6.141 1.00 92.06 89 ILE A C 1
ATOM 652 O O . ILE A 1 89 ? 21.840 0.882 -6.799 1.00 92.06 89 ILE A O 1
ATOM 656 N N . GLY A 1 90 ? 19.794 1.289 -5.982 1.00 88.50 90 GLY A N 1
ATOM 657 C CA . GLY A 1 90 ? 19.207 0.102 -6.592 1.00 88.50 90 GLY A CA 1
ATOM 658 C C . GLY A 1 90 ? 19.299 0.126 -8.120 1.00 88.50 90 GLY A C 1
ATOM 659 O O . GLY A 1 90 ? 19.595 -0.900 -8.722 1.00 88.50 90 GLY A O 1
ATOM 660 N N . ALA A 1 91 ? 19.074 1.285 -8.750 1.00 87.06 91 ALA A N 1
ATOM 661 C CA . ALA A 1 91 ? 19.195 1.436 -10.200 1.00 87.06 91 ALA A CA 1
ATOM 662 C C . ALA A 1 91 ? 20.645 1.255 -10.681 1.00 87.06 91 ALA A C 1
ATOM 664 O O . ALA A 1 91 ? 20.875 0.567 -11.672 1.00 87.06 91 ALA A O 1
ATOM 665 N N . LEU A 1 92 ? 21.623 1.811 -9.957 1.00 88.94 92 LEU A N 1
ATOM 666 C CA . LEU A 1 92 ? 23.046 1.635 -10.262 1.00 88.94 92 LEU A CA 1
ATOM 667 C C . LEU A 1 92 ? 23.479 0.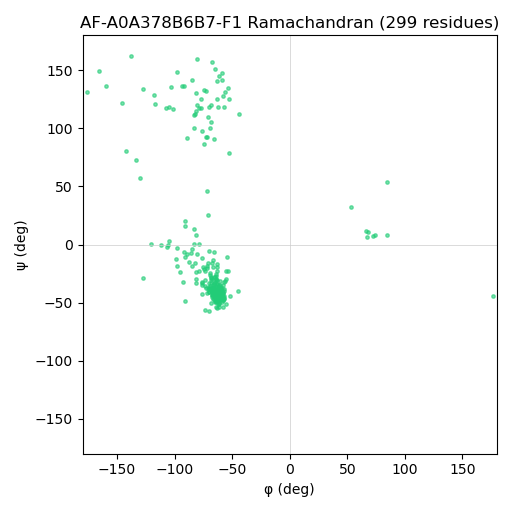171 -10.142 1.00 88.94 92 LEU A C 1
ATOM 669 O O . LEU A 1 92 ? 24.170 -0.333 -11.022 1.00 88.94 92 LEU A O 1
ATOM 673 N N . ILE A 1 93 ? 23.046 -0.526 -9.087 1.00 87.38 93 ILE A N 1
ATOM 674 C CA . ILE A 1 93 ? 23.368 -1.946 -8.888 1.00 87.38 93 ILE A CA 1
ATOM 675 C C . ILE A 1 93 ? 22.696 -2.812 -9.957 1.00 87.38 93 ILE A C 1
ATOM 677 O O . ILE A 1 93 ? 23.345 -3.702 -10.503 1.00 87.38 93 ILE A O 1
ATOM 681 N N . ALA A 1 94 ? 21.431 -2.546 -10.297 1.00 85.62 94 ALA A N 1
ATOM 682 C CA . ALA A 1 94 ? 20.738 -3.264 -11.366 1.00 85.62 94 ALA A CA 1
ATOM 683 C C . ALA A 1 94 ? 21.434 -3.065 -12.724 1.00 85.62 94 ALA A C 1
ATOM 685 O O . ALA A 1 94 ? 21.658 -4.035 -13.445 1.00 85.62 94 ALA A O 1
ATOM 686 N N . ALA A 1 95 ? 21.838 -1.829 -13.042 1.00 84.06 95 ALA A N 1
ATOM 687 C CA . ALA A 1 95 ? 22.575 -1.522 -14.266 1.00 84.06 95 ALA A CA 1
ATOM 688 C C . ALA A 1 95 ? 23.948 -2.213 -14.303 1.00 84.06 95 ALA A C 1
ATOM 690 O O . ALA A 1 95 ? 24.311 -2.797 -15.321 1.00 84.06 95 ALA A O 1
ATOM 691 N N . ALA A 1 96 ? 24.687 -2.201 -13.190 1.00 84.81 96 ALA A N 1
ATOM 692 C CA . ALA A 1 96 ? 25.992 -2.855 -13.086 1.00 84.81 96 ALA A CA 1
ATOM 693 C C . ALA A 1 96 ? 25.907 -4.390 -13.148 1.00 84.81 96 ALA A C 1
ATOM 695 O O . ALA A 1 96 ? 26.840 -5.032 -13.621 1.00 84.81 96 ALA A O 1
ATOM 696 N N . SER A 1 97 ? 24.795 -4.975 -12.693 1.00 80.75 97 SER A N 1
ATOM 697 C CA . SER A 1 97 ? 24.579 -6.429 -12.713 1.00 80.75 97 SER A CA 1
ATOM 698 C C . SER A 1 97 ? 24.131 -6.950 -14.084 1.00 80.75 97 SER A C 1
ATOM 700 O O . SER A 1 97 ? 24.065 -8.157 -14.278 1.00 80.75 97 SER A O 1
ATOM 702 N N . GLY A 1 98 ? 23.817 -6.063 -15.040 1.00 73.75 98 GLY A N 1
ATOM 703 C CA . GLY A 1 98 ? 23.278 -6.448 -16.350 1.00 73.75 98 GLY A CA 1
ATOM 704 C C . GLY A 1 98 ? 21.826 -6.941 -16.310 1.00 73.75 98 GLY A C 1
ATOM 705 O O . GLY A 1 98 ? 21.298 -7.372 -17.329 1.00 73.75 98 GLY A O 1
ATOM 706 N N . ASP A 1 99 ? 21.166 -6.832 -15.155 1.00 69.44 99 ASP A N 1
ATOM 707 C CA . ASP A 1 99 ? 19.793 -7.292 -14.907 1.00 69.44 99 ASP A CA 1
ATOM 708 C C . ASP A 1 99 ? 18.724 -6.329 -15.455 1.00 69.44 99 ASP A C 1
ATOM 710 O O . ASP A 1 99 ? 17.520 -6.553 -15.304 1.00 69.44 99 ASP A O 1
ATOM 714 N N . VAL A 1 100 ? 19.149 -5.229 -16.080 1.00 69.75 100 VAL A N 1
ATOM 715 C CA . VAL A 1 100 ? 18.251 -4.318 -16.786 1.00 69.75 100 VAL A CA 1
ATOM 716 C C . VAL A 1 100 ? 18.000 -4.900 -18.166 1.00 69.75 100 VAL A C 1
ATOM 718 O O . VAL A 1 100 ? 18.901 -4.934 -19.006 1.00 69.75 100 VAL A O 1
ATOM 721 N N . ALA A 1 101 ? 16.766 -5.338 -18.416 1.00 64.31 101 ALA A N 1
ATOM 722 C CA . ALA A 1 101 ? 16.391 -5.754 -19.756 1.00 64.31 101 ALA A CA 1
ATOM 723 C C . ALA A 1 101 ? 16.621 -4.574 -20.710 1.00 64.31 101 ALA A C 1
ATOM 725 O O . ALA A 1 101 ? 16.123 -3.471 -20.478 1.00 64.31 101 ALA A O 1
ATOM 726 N N . SER A 1 102 ? 17.351 -4.809 -21.800 1.00 57.31 102 SER A N 1
ATOM 727 C CA . SER A 1 102 ? 17.576 -3.856 -22.892 1.00 57.31 102 SER A CA 1
ATOM 728 C C . SER A 1 102 ? 16.310 -3.668 -23.738 1.00 57.31 102 SER A C 1
ATOM 730 O O . SER A 1 102 ? 16.326 -3.708 -24.966 1.00 57.31 102 SER A O 1
ATOM 732 N N . ALA A 1 103 ? 15.172 -3.485 -23.075 1.00 57.59 103 ALA A N 1
ATOM 733 C CA . ALA A 1 103 ? 13.937 -3.087 -23.707 1.00 57.59 103 ALA A CA 1
ATOM 734 C C . ALA A 1 103 ? 14.028 -1.588 -23.998 1.00 57.59 103 ALA A C 1
ATOM 736 O O . ALA A 1 103 ? 14.275 -0.782 -23.098 1.00 57.59 103 ALA A O 1
ATOM 737 N N . ALA A 1 104 ? 13.817 -1.203 -25.257 1.00 58.22 104 ALA A N 1
ATOM 738 C CA . ALA A 1 104 ? 13.543 0.189 -25.573 1.00 58.22 104 ALA A CA 1
ATOM 739 C C . ALA A 1 104 ? 12.377 0.641 -24.682 1.00 58.22 104 ALA A C 1
ATOM 741 O O . ALA A 1 104 ? 11.336 -0.013 -24.660 1.00 58.22 104 ALA A O 1
ATOM 742 N N . VAL A 1 105 ? 12.565 1.716 -23.917 1.00 63.06 105 VAL A N 1
ATOM 743 C CA . VAL A 1 105 ? 11.484 2.354 -23.162 1.00 63.06 105 VAL A CA 1
ATOM 744 C C . VAL A 1 105 ? 10.876 3.388 -24.107 1.00 63.06 105 VAL A C 1
ATOM 746 O O . VAL A 1 105 ? 11.407 4.498 -24.196 1.00 63.06 105 VAL A O 1
ATOM 749 N N . PRO A 1 106 ? 9.836 3.047 -24.895 1.00 69.00 106 PRO A N 1
ATOM 750 C CA . PRO A 1 106 ? 9.224 4.026 -25.773 1.00 69.00 106 PRO A CA 1
ATOM 751 C C . PRO A 1 106 ? 8.625 5.139 -24.920 1.00 69.00 106 PRO A C 1
ATOM 753 O O . PRO A 1 106 ? 8.030 4.887 -23.869 1.00 69.00 106 PRO A O 1
ATOM 756 N N . LEU A 1 107 ? 8.755 6.377 -25.393 1.00 67.12 107 LEU A N 1
ATOM 757 C CA . LEU A 1 107 ? 8.004 7.482 -24.822 1.00 67.12 107 LEU A CA 1
ATOM 758 C C . LEU A 1 107 ? 6.539 7.311 -25.252 1.00 67.12 107 LEU A C 1
ATOM 760 O O . LEU A 1 107 ? 6.152 7.710 -26.347 1.00 67.12 107 LEU A O 1
ATOM 764 N N . ALA A 1 108 ? 5.747 6.644 -24.416 1.00 70.00 108 ALA A N 1
ATOM 765 C CA . ALA A 1 108 ? 4.358 6.320 -24.703 1.00 70.00 108 ALA A CA 1
ATOM 766 C C . ALA A 1 108 ? 3.431 7.186 -23.849 1.00 70.00 108 ALA A C 1
ATOM 768 O O . ALA A 1 108 ? 3.423 7.096 -22.617 1.00 70.00 108 ALA A O 1
ATOM 769 N N . PHE A 1 109 ? 2.634 8.010 -24.524 1.00 71.44 109 PHE A N 1
ATOM 770 C CA . PHE A 1 109 ? 1.562 8.772 -23.899 1.00 71.44 109 PHE A CA 1
ATOM 771 C C . PHE A 1 109 ? 0.333 7.885 -23.737 1.00 71.44 109 PHE A C 1
ATOM 773 O O . PHE A 1 109 ? -0.095 7.227 -24.684 1.00 71.44 109 PHE A O 1
ATOM 780 N N . VAL A 1 110 ? -0.239 7.869 -22.534 1.00 70.44 110 VAL A N 1
ATOM 781 C CA . VAL A 1 110 ? -1.481 7.134 -22.279 1.00 70.44 110 VAL A CA 1
ATOM 782 C C . VAL A 1 110 ? -2.658 7.978 -22.745 1.00 70.44 110 VAL A C 1
ATOM 784 O O . VAL A 1 110 ? -2.941 9.034 -22.177 1.00 70.44 110 VAL A O 1
ATOM 787 N N . THR A 1 111 ? -3.368 7.500 -23.763 1.00 70.81 111 THR A N 1
ATOM 788 C CA . THR A 1 111 ? -4.660 8.053 -24.171 1.00 70.81 111 THR A CA 1
ATOM 789 C C . THR A 1 111 ? -5.790 7.284 -23.486 1.00 70.81 111 THR A C 1
ATOM 791 O O . THR A 1 111 ? -5.737 6.055 -23.429 1.00 70.81 111 THR A O 1
ATOM 794 N N . PRO A 1 112 ? -6.818 7.964 -22.951 1.00 68.06 112 PRO A N 1
ATOM 795 C CA . PRO A 1 112 ? -7.958 7.289 -22.348 1.00 68.06 112 PRO A CA 1
ATOM 796 C C . PRO A 1 112 ? -8.773 6.577 -23.433 1.00 68.06 112 PRO A C 1
ATOM 798 O O . PRO A 1 112 ? -9.491 7.212 -24.203 1.00 68.06 112 PRO A O 1
ATOM 801 N N . GLU A 1 113 ? -8.667 5.252 -23.489 1.00 73.44 113 GLU A N 1
ATOM 802 C CA . GLU A 1 113 ? -9.476 4.419 -24.375 1.00 73.44 113 GLU A CA 1
ATOM 803 C C . GLU A 1 113 ? -10.744 3.955 -23.664 1.00 73.44 113 GLU A C 1
ATOM 805 O O . GLU A 1 113 ? -10.725 3.548 -22.500 1.00 73.44 113 GLU A O 1
ATOM 810 N N . TRP A 1 114 ? -11.866 4.018 -24.376 1.00 75.00 114 TRP A N 1
ATOM 811 C CA . TRP A 1 114 ? -13.123 3.492 -23.874 1.00 75.00 114 TRP A CA 1
ATOM 812 C C . TRP A 1 114 ? -13.155 1.973 -24.036 1.00 75.00 114 TRP A C 1
ATOM 814 O O . TRP A 1 114 ? -13.169 1.459 -25.155 1.00 75.00 114 TRP A O 1
ATOM 824 N N . VAL A 1 115 ? -13.235 1.250 -22.922 1.00 73.69 115 VAL A N 1
ATOM 825 C CA . VAL A 1 115 ? -13.398 -0.204 -22.924 1.00 73.69 115 VAL A CA 1
ATOM 826 C C . VAL A 1 115 ? -14.857 -0.542 -22.637 1.00 73.69 115 VAL A C 1
ATOM 828 O O . VAL A 1 115 ? -15.375 -0.270 -21.552 1.00 73.69 115 VAL A O 1
ATOM 831 N N . ALA A 1 116 ? -15.530 -1.167 -23.608 1.00 68.56 116 ALA A N 1
ATOM 832 C CA . ALA A 1 116 ? -16.903 -1.628 -23.430 1.00 68.56 116 ALA A CA 1
ATOM 833 C C . ALA A 1 116 ? -16.970 -2.697 -22.317 1.00 68.56 116 ALA A C 1
ATOM 835 O O . ALA A 1 116 ? -16.249 -3.699 -22.384 1.00 68.56 116 ALA A O 1
ATOM 836 N N . PRO A 1 117 ? -17.814 -2.518 -21.286 1.00 62.94 117 PRO A N 1
ATOM 837 C CA . PRO A 1 117 ? -17.895 -3.472 -20.191 1.00 62.94 117 PRO A CA 1
ATOM 838 C C . PRO A 1 117 ? -18.596 -4.758 -20.632 1.00 62.94 117 PRO A C 1
ATOM 840 O O . PRO A 1 117 ? -19.684 -4.725 -21.205 1.00 62.94 117 PRO A O 1
ATOM 843 N N . ALA A 1 118 ? -18.000 -5.907 -20.310 1.00 64.44 118 ALA A N 1
ATOM 844 C CA . ALA A 1 118 ? -18.689 -7.185 -20.433 1.00 64.44 118 ALA A CA 1
ATOM 845 C C . ALA A 1 118 ? -19.722 -7.323 -19.299 1.00 64.44 118 ALA A C 1
ATOM 847 O O . ALA A 1 118 ? -19.418 -7.064 -18.131 1.00 64.44 118 ALA A O 1
ATOM 848 N N . VAL A 1 119 ? -20.950 -7.726 -19.638 1.00 55.50 119 VAL A N 1
ATOM 849 C CA . VAL A 1 119 ? -22.039 -7.881 -18.663 1.00 55.50 119 VAL A CA 1
ATOM 850 C C . VAL A 1 119 ? -21.733 -9.053 -17.730 1.00 55.50 119 VAL A C 1
ATOM 852 O O . VAL A 1 119 ? -21.591 -10.198 -18.159 1.00 55.50 119 VAL A O 1
ATOM 855 N N . TYR A 1 120 ? -21.650 -8.760 -16.432 1.00 52.28 120 TYR A N 1
ATOM 856 C CA . TYR A 1 120 ? -21.473 -9.753 -15.377 1.00 52.28 120 TYR A CA 1
ATOM 857 C C . TYR A 1 120 ? -22.749 -10.599 -15.243 1.00 52.28 120 TYR A C 1
ATOM 859 O O . TYR A 1 120 ? -23.724 -10.169 -14.629 1.00 52.28 120 TYR A O 1
ATOM 867 N N . SER A 1 121 ? -22.766 -11.806 -15.813 1.00 44.75 121 SER A N 1
ATOM 868 C CA . SER A 1 121 ? -23.779 -12.812 -15.482 1.00 44.75 121 SER A CA 1
ATOM 869 C C . SER A 1 121 ? -23.343 -13.582 -14.228 1.00 44.75 121 SER A C 1
ATOM 871 O O . SER A 1 121 ? -22.160 -13.870 -14.030 1.00 44.75 121 SER A O 1
ATOM 873 N N . GLY A 1 122 ? -24.297 -13.909 -13.348 1.00 48.75 122 GLY A N 1
ATOM 874 C CA . GLY A 1 122 ? -24.058 -14.509 -12.022 1.00 48.75 122 GLY A CA 1
ATOM 875 C C . GLY A 1 122 ? -23.229 -15.807 -12.000 1.00 48.75 122 GLY A C 1
ATOM 876 O O . GLY A 1 122 ? -22.755 -16.205 -10.938 1.00 48.75 122 GLY A O 1
ATOM 877 N N . ALA A 1 123 ? -22.967 -16.419 -13.157 1.00 41.66 123 ALA A N 1
ATOM 878 C CA . ALA A 1 123 ? -22.096 -17.581 -13.330 1.00 41.66 123 ALA A CA 1
ATOM 879 C C . ALA A 1 123 ? -20.598 -17.311 -13.043 1.00 41.66 123 ALA A C 1
ATOM 881 O O . ALA A 1 123 ? -19.820 -18.252 -12.886 1.00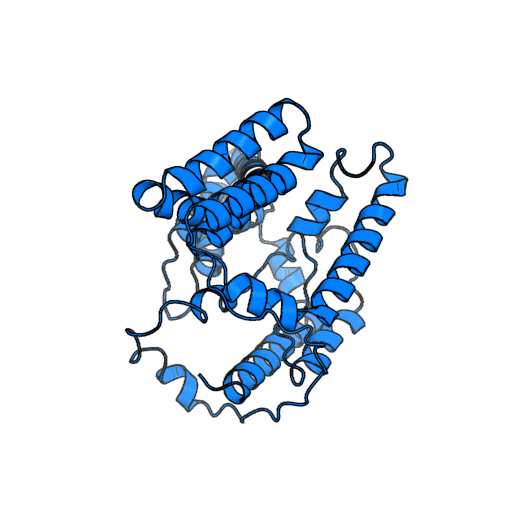 41.66 123 ALA A O 1
ATOM 882 N N . PHE A 1 124 ? -20.165 -16.046 -12.941 1.00 46.12 124 PHE A N 1
ATOM 883 C CA . PHE A 1 124 ? -18.756 -15.701 -12.692 1.00 46.12 124 PHE A CA 1
ATOM 884 C C . PHE A 1 124 ? -18.328 -15.843 -11.219 1.00 46.12 124 PHE A C 1
ATOM 886 O O . PHE A 1 124 ? -17.150 -16.065 -10.934 1.00 46.12 124 PHE A O 1
ATOM 893 N N . ALA A 1 125 ? -19.271 -15.784 -10.269 1.00 48.91 125 ALA A N 1
ATOM 894 C CA . ALA A 1 125 ? -18.975 -15.959 -8.844 1.00 48.91 125 ALA A CA 1
ATOM 895 C C . ALA A 1 125 ? -18.444 -17.371 -8.521 1.00 48.91 125 ALA A C 1
ATOM 897 O O . ALA A 1 125 ? -17.622 -17.526 -7.619 1.00 48.91 125 ALA A O 1
ATOM 898 N N . GLN A 1 126 ? -18.858 -18.383 -9.294 1.00 39.56 126 GLN A N 1
ATOM 899 C CA . GLN A 1 126 ? -18.474 -19.786 -9.103 1.00 39.56 126 GLN A CA 1
ATOM 900 C C . GLN A 1 126 ? -17.136 -20.159 -9.763 1.00 39.56 126 GLN A C 1
ATOM 902 O O . GLN A 1 126 ? -16.510 -21.140 -9.371 1.00 39.56 126 GLN A O 1
ATOM 907 N N . ARG A 1 127 ? -16.637 -19.369 -10.726 1.00 42.88 127 ARG A N 1
ATOM 908 C CA . ARG A 1 127 ? -15.411 -19.701 -11.480 1.00 42.88 127 ARG A CA 1
ATOM 909 C C . ARG A 1 127 ? -14.107 -19.308 -10.765 1.00 42.88 127 ARG A C 1
ATOM 911 O O . ARG A 1 127 ? -13.027 -19.556 -11.291 1.00 42.88 127 ARG A O 1
ATOM 918 N N . ARG A 1 128 ? -14.183 -18.733 -9.554 1.00 43.06 128 ARG A N 1
ATOM 919 C CA . ARG A 1 128 ? -13.006 -18.419 -8.716 1.00 43.06 128 ARG A CA 1
ATOM 920 C C . ARG A 1 128 ? -12.324 -19.647 -8.107 1.00 43.06 128 ARG A C 1
ATOM 922 O O . ARG A 1 128 ? -11.166 -19.536 -7.728 1.00 43.06 128 ARG A O 1
ATOM 929 N N . SER A 1 129 ? -13.002 -20.789 -8.010 1.00 36.88 129 SER A N 1
ATOM 930 C CA . SER A 1 129 ? -12.485 -21.929 -7.239 1.00 36.88 129 SER A CA 1
ATOM 931 C C . SER A 1 129 ? -11.657 -22.932 -8.051 1.00 36.88 129 SER A C 1
ATOM 933 O O . SER A 1 129 ? -11.103 -23.851 -7.463 1.00 36.88 129 SER A O 1
ATOM 935 N N . ALA A 1 130 ? -11.569 -22.788 -9.381 1.00 34.53 130 ALA A N 1
ATOM 936 C CA . ALA A 1 130 ? -11.022 -23.838 -10.254 1.00 34.53 130 ALA A CA 1
ATOM 937 C C . ALA A 1 130 ? -9.794 -23.433 -11.092 1.00 34.53 130 ALA A C 1
ATOM 939 O O . ALA A 1 130 ? -9.292 -24.255 -11.852 1.00 34.53 130 ALA A O 1
ATOM 940 N N . VAL A 1 131 ? -9.294 -22.195 -10.987 1.00 31.48 131 VAL A N 1
ATOM 941 C CA . VAL A 1 131 ? -8.128 -21.749 -11.775 1.00 31.48 131 VAL A CA 1
ATOM 942 C C . VAL A 1 131 ? -7.119 -21.006 -10.896 1.00 31.48 131 VAL A C 1
ATOM 944 O O . VAL A 1 131 ? -6.954 -19.796 -10.979 1.00 31.48 131 VAL A O 1
ATOM 947 N N . LEU A 1 132 ? -6.425 -21.767 -10.058 1.00 35.09 132 LEU A N 1
ATOM 948 C CA . LEU A 1 132 ? -5.006 -21.573 -9.745 1.00 35.09 132 LEU A CA 1
ATOM 949 C C . LEU A 1 132 ? -4.381 -22.959 -9.990 1.00 35.09 132 LEU A C 1
ATOM 951 O O . LEU A 1 132 ? -4.999 -23.923 -9.537 1.00 35.09 132 LEU A O 1
ATOM 955 N N . PRO A 1 133 ? -3.235 -23.126 -10.685 1.00 41.44 133 PRO A N 1
ATOM 956 C CA . PRO A 1 133 ? -2.069 -22.242 -10.637 1.00 41.44 133 PRO A CA 1
ATOM 957 C C . PRO A 1 133 ? -1.317 -22.121 -11.983 1.00 41.44 133 PRO A C 1
ATOM 959 O O . PRO A 1 133 ? -0.816 -23.106 -12.520 1.00 41.44 133 PRO A O 1
ATOM 962 N N . ARG A 1 134 ? -1.185 -20.910 -12.528 1.00 31.50 134 ARG A N 1
ATOM 963 C CA . ARG A 1 134 ? -0.102 -20.496 -13.447 1.00 31.50 134 ARG A CA 1
ATOM 964 C C . ARG A 1 134 ? -0.310 -19.003 -13.728 1.00 31.50 134 ARG A C 1
ATOM 966 O O . ARG A 1 134 ? -1.429 -18.600 -14.015 1.00 31.50 134 ARG A O 1
ATOM 973 N N . HIS A 1 135 ? 0.745 -18.198 -13.608 1.00 32.12 135 HIS A N 1
ATOM 974 C CA . HIS A 1 135 ? 0.754 -16.721 -13.684 1.00 32.12 135 HIS A CA 1
ATOM 975 C C . HIS A 1 135 ? 0.421 -15.974 -12.374 1.00 32.12 135 HIS A C 1
ATOM 977 O O . HIS A 1 135 ? -0.406 -15.064 -12.330 1.00 32.12 135 HIS A O 1
ATOM 983 N N . HIS A 1 136 ? 1.152 -16.310 -11.306 1.00 37.06 136 HIS A N 1
ATOM 984 C CA . HIS A 1 136 ? 1.448 -15.356 -10.233 1.00 37.06 136 HIS A CA 1
ATOM 985 C C . HIS A 1 136 ? 2.273 -14.203 -10.826 1.00 37.06 136 HIS A C 1
ATOM 987 O O . HIS A 1 136 ? 3.362 -14.434 -11.341 1.00 37.06 136 HIS A O 1
ATOM 993 N N . GLY A 1 137 ? 1.768 -12.970 -10.797 1.00 31.31 137 GLY A N 1
ATOM 994 C CA . GLY A 1 137 ? 2.578 -11.816 -11.201 1.00 31.31 137 GLY A CA 1
ATOM 995 C C . GLY A 1 137 ? 1.852 -10.476 -11.188 1.00 31.31 137 GLY A C 1
ATOM 996 O O . GLY A 1 137 ? 2.385 -9.501 -10.668 1.00 31.31 137 GLY A O 1
ATOM 997 N N . LEU A 1 138 ? 0.617 -10.408 -11.697 1.00 31.97 138 LEU A N 1
ATOM 998 C CA . LEU A 1 138 ? -0.049 -9.108 -11.905 1.00 31.97 138 LEU A CA 1
ATOM 999 C C . LEU A 1 138 ? -1.447 -8.997 -11.279 1.00 31.97 138 LEU A C 1
ATOM 1001 O O . LEU A 1 138 ? -1.833 -7.913 -10.850 1.00 31.97 138 LEU A O 1
ATOM 1005 N N . ALA A 1 139 ? -2.190 -10.100 -11.145 1.00 33.50 139 ALA A N 1
ATOM 1006 C CA . ALA A 1 139 ? -3.563 -10.060 -10.628 1.00 33.50 139 ALA A CA 1
ATOM 1007 C C . ALA A 1 139 ? -3.653 -9.997 -9.088 1.00 33.50 139 ALA A C 1
ATOM 1009 O O . ALA A 1 139 ? -4.580 -9.400 -8.544 1.00 33.50 139 ALA A O 1
ATOM 1010 N N . GLU A 1 140 ? -2.680 -10.557 -8.361 1.00 35.59 140 GLU A N 1
ATOM 1011 C CA . GLU A 1 140 ? -2.699 -10.554 -6.887 1.00 35.59 140 GLU A CA 1
ATOM 1012 C C . GLU A 1 140 ? -2.339 -9.186 -6.282 1.00 35.59 140 GLU A C 1
ATOM 1014 O O . GLU A 1 140 ? -2.708 -8.900 -5.145 1.00 35.59 140 GLU A O 1
ATOM 1019 N N . ARG A 1 141 ? -1.683 -8.299 -7.045 1.00 35.00 141 ARG A N 1
ATOM 1020 C CA . ARG A 1 141 ? -1.336 -6.944 -6.578 1.00 35.00 141 ARG A CA 1
ATOM 1021 C C . ARG A 1 141 ? -2.486 -5.940 -6.686 1.00 35.00 141 ARG A C 1
ATOM 1023 O O . ARG A 1 141 ? -2.506 -4.976 -5.930 1.00 35.00 141 ARG A O 1
ATOM 1030 N N . SER A 1 142 ? -3.455 -6.164 -7.571 1.00 34.16 142 SER A N 1
ATOM 1031 C CA . SER A 1 142 ? -4.561 -5.231 -7.846 1.00 34.16 142 SER A CA 1
ATOM 1032 C C . SER A 1 142 ? -5.871 -5.575 -7.120 1.00 34.16 142 SER A C 1
ATOM 1034 O O . SER A 1 142 ? -6.771 -4.742 -7.039 1.00 34.16 142 SER A O 1
ATOM 1036 N N .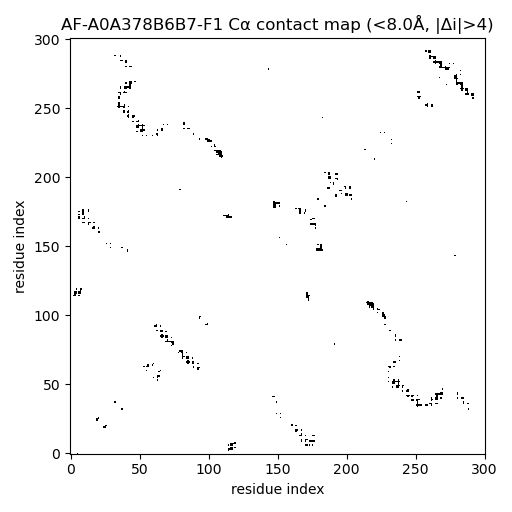 GLY A 1 143 ? -5.980 -6.775 -6.538 1.00 29.94 143 GLY A N 1
ATOM 1037 C CA . GLY A 1 143 ? -7.186 -7.250 -5.845 1.00 29.94 143 GLY A CA 1
ATOM 1038 C C . GLY A 1 143 ? -7.322 -6.839 -4.375 1.00 29.94 143 GLY A C 1
ATOM 1039 O O . GLY A 1 143 ? -8.346 -7.132 -3.749 1.00 29.94 143 GLY A O 1
ATOM 1040 N N . VAL A 1 144 ? -6.331 -6.157 -3.793 1.00 33.62 144 VAL A N 1
ATOM 1041 C CA . VAL A 1 144 ? -6.464 -5.632 -2.432 1.00 33.62 144 VAL A CA 1
ATOM 1042 C C . VAL A 1 144 ? -7.352 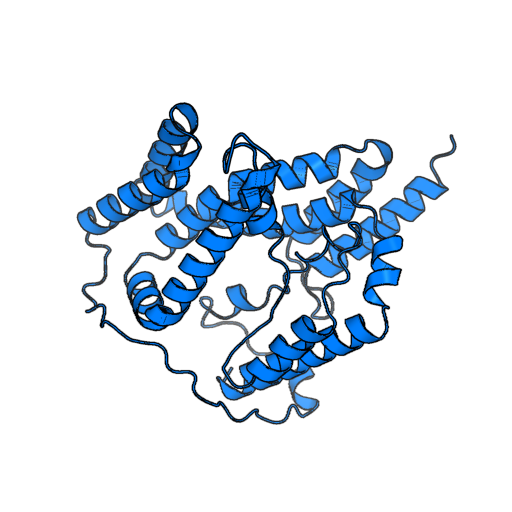-4.394 -2.508 1.00 33.62 144 VAL A C 1
ATOM 1044 O O . VAL A 1 144 ? -6.903 -3.297 -2.829 1.00 33.62 144 VAL A O 1
ATOM 1047 N N . ARG A 1 145 ? -8.650 -4.563 -2.211 1.00 35.72 145 ARG A N 1
ATOM 1048 C CA . ARG A 1 145 ? -9.487 -3.457 -1.722 1.00 35.72 145 ARG A CA 1
ATOM 1049 C C . ARG A 1 145 ? -8.648 -2.732 -0.684 1.00 35.72 145 ARG A C 1
ATOM 1051 O O . ARG A 1 145 ? -8.340 -3.320 0.346 1.00 35.72 145 ARG A O 1
ATOM 1058 N N . HIS A 1 146 ? -8.247 -1.501 -0.966 1.00 37.09 146 HIS A N 1
ATOM 1059 C CA . HIS A 1 146 ? -7.635 -0.636 0.022 1.00 37.09 146 HIS A CA 1
ATOM 1060 C C . HIS A 1 146 ? -8.772 0.011 0.820 1.00 37.09 146 HIS A C 1
ATOM 1062 O O . HIS A 1 146 ? -9.338 1.001 0.362 1.00 37.09 146 HIS A O 1
ATOM 1068 N N . PRO A 1 147 ? -9.114 -0.456 2.034 1.00 37.31 147 PRO A N 1
ATOM 1069 C CA . PRO A 1 147 ? -9.987 0.293 2.934 1.00 37.31 147 PRO A CA 1
ATOM 1070 C C . PRO A 1 147 ? -9.283 1.539 3.514 1.00 37.31 147 PRO A C 1
ATOM 1072 O O . PRO A 1 147 ? -9.646 2.033 4.576 1.00 37.31 147 PRO A O 1
ATOM 1075 N N . ALA A 1 148 ? -8.276 2.094 2.831 1.00 33.50 148 ALA A N 1
ATOM 1076 C CA . ALA A 1 148 ? -7.435 3.177 3.331 1.00 33.50 148 ALA A CA 1
ATOM 1077 C C . ALA A 1 148 ? -8.186 4.510 3.536 1.00 33.50 148 ALA A C 1
ATOM 1079 O O . ALA A 1 148 ? -7.628 5.422 4.131 1.00 33.50 148 ALA A O 1
ATOM 1080 N N . GLY A 1 149 ? -9.460 4.630 3.148 1.00 35.97 149 GLY A N 1
ATOM 1081 C CA . GLY A 1 149 ? -10.282 5.817 3.420 1.00 35.97 149 GLY A CA 1
ATOM 1082 C C . GLY A 1 149 ? -10.673 6.027 4.893 1.00 35.97 149 GLY A C 1
ATOM 1083 O O . GLY A 1 149 ? -11.271 7.047 5.223 1.00 35.97 149 GLY A O 1
ATOM 1084 N N . ILE A 1 150 ? -10.351 5.094 5.793 1.00 41.12 150 ILE A N 1
ATOM 1085 C CA . ILE A 1 150 ? -10.892 5.059 7.161 1.00 41.12 150 ILE A CA 1
ATOM 1086 C C . ILE A 1 150 ? -10.505 6.272 8.031 1.00 41.12 150 ILE A C 1
ATOM 1088 O O . ILE A 1 150 ? -11.329 6.734 8.821 1.00 41.12 150 ILE A O 1
ATOM 1092 N N . ARG A 1 151 ? -9.312 6.863 7.878 1.00 32.09 151 ARG A N 1
ATOM 1093 C CA . ARG A 1 151 ? -8.856 7.924 8.803 1.00 32.09 151 ARG A CA 1
ATOM 1094 C C . ARG A 1 151 ? -9.576 9.275 8.674 1.00 32.09 151 ARG A C 1
ATOM 1096 O O . ARG A 1 151 ? -9.493 10.075 9.597 1.00 32.09 151 ARG A O 1
ATOM 1103 N N . LEU A 1 152 ? -10.301 9.540 7.584 1.00 33.03 152 LEU A N 1
ATOM 1104 C CA . LEU A 1 152 ? -10.875 10.872 7.317 1.00 33.03 152 LEU A CA 1
ATOM 1105 C C . LEU A 1 152 ? -12.405 10.935 7.383 1.00 33.03 152 LEU A C 1
ATOM 1107 O O . LEU A 1 152 ? -12.977 12.015 7.273 1.00 33.03 152 LEU A O 1
ATOM 1111 N N . TYR A 1 153 ? -13.084 9.820 7.666 1.00 34.47 153 TYR A N 1
ATOM 1112 C CA . TYR A 1 153 ? -14.533 9.848 7.910 1.00 34.47 153 TYR A CA 1
ATOM 1113 C C . TYR A 1 153 ? -14.917 10.575 9.210 1.00 34.47 153 TYR A C 1
ATOM 1115 O O . TYR A 1 153 ? -16.078 10.942 9.380 1.00 34.47 153 TYR A O 1
ATOM 1123 N N . ARG A 1 154 ? -13.958 10.813 10.118 1.00 28.61 154 ARG A N 1
ATOM 1124 C CA . ARG A 1 154 ? -14.203 11.450 11.420 1.00 28.61 154 ARG A CA 1
ATOM 1125 C C . ARG A 1 154 ? -13.897 12.953 11.451 1.00 28.61 154 ARG A C 1
ATOM 1127 O O . ARG A 1 154 ? -14.434 13.637 12.312 1.00 28.61 154 ARG A O 1
ATOM 1134 N N . THR A 1 155 ? -13.125 13.497 10.505 1.00 28.38 155 THR A N 1
ATOM 1135 C CA . THR A 1 155 ? -12.791 14.939 10.474 1.00 28.38 155 THR A CA 1
ATOM 1136 C C . THR A 1 155 ? -13.865 15.813 9.819 1.00 28.38 155 THR A C 1
ATOM 1138 O O . THR A 1 155 ? -13.612 16.971 9.511 1.00 28.38 155 THR A O 1
ATOM 1141 N N . GLY A 1 156 ? -15.078 15.299 9.591 1.00 30.77 156 GLY A N 1
ATOM 1142 C CA . GLY A 1 156 ? -16.183 16.120 9.085 1.00 30.77 156 GLY A CA 1
ATOM 1143 C C . GLY A 1 156 ? -15.991 16.636 7.655 1.00 30.77 156 GLY A C 1
ATOM 1144 O O . GLY A 1 156 ? -16.845 17.374 7.165 1.00 30.77 156 GLY A O 1
ATOM 1145 N N . LEU A 1 157 ? -14.938 16.203 6.946 1.00 34.69 157 LEU A N 1
ATOM 1146 C CA . LEU A 1 157 ? -14.848 16.361 5.502 1.00 34.69 157 LEU A CA 1
ATOM 1147 C C . LEU A 1 157 ? -15.949 15.501 4.889 1.00 34.69 157 LEU A C 1
ATOM 1149 O O . LEU A 1 157 ? -15.779 14.315 4.598 1.00 34.69 157 LEU A O 1
ATOM 1153 N N . ARG A 1 158 ? -17.109 16.137 4.714 1.00 37.16 158 ARG A N 1
ATOM 1154 C CA . ARG A 1 158 ? -18.126 15.795 3.729 1.00 37.16 158 ARG A CA 1
ATOM 1155 C C . ARG A 1 158 ? -17.413 15.731 2.384 1.00 37.16 158 ARG A C 1
ATOM 1157 O O . ARG A 1 158 ? -17.437 16.685 1.620 1.00 37.16 158 ARG A O 1
ATOM 1164 N N . THR A 1 159 ? -16.718 14.630 2.111 1.00 48.03 159 THR A N 1
ATOM 1165 C CA . THR A 1 159 ? -16.195 14.381 0.778 1.00 48.03 159 THR A CA 1
ATOM 1166 C C . THR A 1 159 ? -17.399 14.417 -0.130 1.00 48.03 159 THR A C 1
ATOM 1168 O O . THR A 1 159 ? -18.377 13.681 0.076 1.00 48.03 159 THR A O 1
ATOM 1171 N N . ASP A 1 160 ? -17.354 15.374 -1.045 1.00 51.19 160 ASP A N 1
ATOM 1172 C CA . ASP A 1 160 ? -18.471 15.737 -1.881 1.00 51.19 160 ASP A CA 1
ATOM 1173 C C . ASP A 1 160 ? -18.983 14.476 -2.581 1.00 51.19 160 ASP A C 1
ATOM 1175 O O . ASP A 1 160 ? -18.210 13.646 -3.074 1.00 51.19 160 ASP A O 1
ATOM 1179 N N . ARG A 1 161 ? -20.304 14.290 -2.587 1.00 55.19 161 ARG A N 1
ATOM 1180 C CA . ARG A 1 161 ? -20.964 13.158 -3.257 1.00 55.19 161 ARG A CA 1
ATOM 1181 C C . ARG A 1 161 ? -20.533 13.065 -4.729 1.00 55.19 161 ARG A C 1
ATOM 1183 O O . ARG A 1 161 ? -20.521 11.968 -5.281 1.00 55.19 161 ARG A O 1
ATOM 1190 N N . ARG A 1 162 ? -20.065 14.187 -5.286 1.00 55.47 162 ARG A N 1
ATOM 1191 C CA . ARG A 1 162 ? -19.471 14.355 -6.614 1.00 55.47 162 ARG A CA 1
ATOM 1192 C C . ARG A 1 162 ? -18.183 13.547 -6.850 1.00 55.47 162 ARG A C 1
ATOM 1194 O O . ARG A 1 162 ? -18.096 12.881 -7.875 1.00 55.47 162 ARG A O 1
ATOM 1201 N N . LEU A 1 163 ? -17.226 13.504 -5.911 1.00 61.12 163 LEU A N 1
ATOM 1202 C CA . LEU A 1 163 ? -15.964 12.761 -6.122 1.00 61.12 163 LEU A CA 1
ATOM 1203 C C . LEU A 1 163 ? -16.173 11.240 -6.174 1.00 61.12 163 LEU A C 1
ATOM 1205 O O . LEU A 1 163 ? -15.424 10.533 -6.840 1.00 61.12 163 LEU A O 1
ATOM 1209 N N . ARG A 1 164 ? -17.201 10.723 -5.489 1.00 63.62 164 ARG A N 1
ATOM 1210 C CA . ARG A 1 164 ? -17.504 9.282 -5.468 1.00 63.62 164 ARG A CA 1
ATOM 1211 C C . ARG A 1 164 ? -18.088 8.785 -6.790 1.00 63.62 164 ARG A C 1
ATOM 1213 O O . ARG A 1 164 ? -17.756 7.687 -7.218 1.00 63.62 164 ARG A O 1
ATOM 1220 N N . GLY A 1 165 ? -18.931 9.593 -7.439 1.00 64.00 165 GLY A N 1
ATOM 1221 C CA . GLY A 1 165 ? -19.488 9.268 -8.756 1.00 64.00 165 GLY A CA 1
ATOM 1222 C C . GLY A 1 165 ? -18.441 9.297 -9.871 1.00 64.00 165 GLY A C 1
ATOM 1223 O O . GLY A 1 165 ? -18.568 8.565 -10.846 1.00 64.00 165 GLY A O 1
ATOM 1224 N N . LEU A 1 166 ? -17.369 10.076 -9.697 1.00 73.75 166 LEU A N 1
ATOM 1225 C CA . LEU A 1 166 ? -16.300 10.196 -10.686 1.00 73.75 166 LEU A CA 1
ATOM 1226 C C . LEU A 1 166 ? -15.583 8.863 -10.946 1.00 73.75 166 LEU A C 1
ATOM 1228 O O . LEU A 1 166 ? -15.298 8.548 -12.095 1.00 73.75 166 LEU A O 1
ATOM 1232 N N . ALA A 1 167 ? -15.356 8.044 -9.913 1.00 71.19 167 ALA A N 1
ATOM 1233 C CA . ALA A 1 167 ? -14.749 6.719 -10.080 1.00 71.19 167 ALA A CA 1
ATOM 1234 C C . ALA A 1 167 ? -15.611 5.792 -10.947 1.00 71.19 167 ALA A C 1
ATOM 1236 O O . ALA A 1 167 ? -15.087 5.039 -11.757 1.00 71.19 167 ALA A O 1
ATOM 1237 N N . LEU A 1 168 ? -16.938 5.865 -10.790 1.00 72.50 168 LEU A N 1
ATOM 1238 C CA . LEU A 1 168 ? -17.880 5.078 -11.582 1.00 72.50 168 LEU A CA 1
ATOM 1239 C C . LEU A 1 168 ? -17.932 5.561 -13.037 1.00 72.50 168 LEU A C 1
ATOM 1241 O O . LEU A 1 168 ? -17.953 4.738 -13.944 1.00 72.50 168 LEU A O 1
ATOM 1245 N N . LEU A 1 169 ? -17.905 6.879 -13.253 1.00 79.00 169 LEU A N 1
ATOM 1246 C CA . LEU A 1 169 ? -17.871 7.477 -14.591 1.00 79.00 169 LEU A CA 1
ATOM 1247 C C . LEU A 1 169 ? -16.566 7.175 -15.335 1.00 79.00 169 LEU A C 1
ATOM 1249 O O . LEU A 1 169 ? -16.585 6.991 -16.547 1.00 79.00 169 LEU A O 1
ATOM 1253 N N . LEU A 1 170 ? -15.445 7.110 -14.614 1.00 77.31 170 LEU A N 1
ATOM 1254 C CA . LEU A 1 170 ? -14.132 6.832 -15.192 1.00 77.31 170 LEU A CA 1
ATOM 1255 C C . LEU A 1 170 ? -13.789 5.335 -15.258 1.00 77.31 170 LEU A C 1
ATOM 1257 O O . LEU A 1 170 ? -12.787 4.965 -15.867 1.00 77.31 170 LEU A O 1
ATOM 1261 N N . ALA A 1 171 ? -14.598 4.455 -14.664 1.00 73.12 171 ALA A N 1
ATOM 1262 C CA . ALA A 1 171 ? -14.353 3.012 -14.678 1.00 73.12 171 ALA A CA 1
ATOM 1263 C C . ALA A 1 171 ? -14.246 2.398 -16.096 1.00 73.12 171 ALA A C 1
ATOM 1265 O O . ALA A 1 171 ? -13.358 1.566 -16.289 1.00 73.12 171 ALA A O 1
ATOM 1266 N N . PRO A 1 172 ? -15.040 2.819 -17.107 1.00 74.31 172 PRO A N 1
ATOM 1267 C CA . PRO A 1 172 ? -14.875 2.376 -18.500 1.00 74.31 172 PRO A CA 1
ATOM 1268 C C . PRO A 1 172 ? -13.541 2.783 -19.142 1.00 74.31 172 PRO A C 1
ATOM 1270 O O . PRO A 1 172 ? -13.119 2.167 -20.114 1.00 74.31 172 PRO A O 1
ATOM 1273 N N . PHE A 1 173 ? -12.862 3.787 -18.580 1.00 74.75 173 PHE A N 1
ATOM 1274 C CA . PHE A 1 173 ? -11.515 4.215 -18.972 1.00 74.75 173 PHE A CA 1
ATOM 1275 C C . PHE A 1 173 ? -10.416 3.496 -18.166 1.00 74.75 173 PHE A C 1
ATOM 1277 O O . PHE A 1 173 ? -9.276 3.950 -18.109 1.00 74.75 173 PHE A O 1
ATOM 1284 N N . GLY A 1 174 ? -10.754 2.396 -17.483 1.00 65.88 174 GLY A N 1
ATOM 1285 C CA . GLY A 1 174 ? -9.805 1.591 -16.714 1.00 65.88 174 GLY A CA 1
ATOM 1286 C C . GLY A 1 174 ? -9.540 2.083 -15.288 1.00 65.88 174 GLY A C 1
ATOM 1287 O O . GLY A 1 174 ? -8.676 1.528 -14.607 1.00 65.88 174 GLY A O 1
ATOM 1288 N N . VAL A 1 175 ? -10.279 3.083 -14.786 1.00 68.50 175 VAL A N 1
ATOM 1289 C CA . VAL A 1 175 ? -10.131 3.530 -13.392 1.00 68.50 175 VAL A CA 1
ATOM 1290 C C . VAL A 1 175 ? -10.689 2.479 -12.434 1.00 68.50 175 VAL A C 1
ATOM 1292 O O . VAL A 1 175 ? -11.896 2.278 -12.316 1.00 68.50 175 VAL A O 1
ATOM 1295 N N . TYR A 1 176 ? -9.784 1.828 -11.702 1.00 66.62 176 TYR A N 1
ATOM 1296 C CA . TYR A 1 176 ? -10.126 0.806 -10.715 1.00 66.62 176 TYR A CA 1
ATOM 1297 C C . TYR A 1 176 ? -10.971 1.360 -9.560 1.00 66.62 176 TYR A C 1
ATOM 1299 O O . TYR A 1 176 ? -12.041 0.834 -9.256 1.00 66.62 176 TYR A O 1
ATOM 1307 N N . SER A 1 177 ? -10.488 2.412 -8.892 1.00 67.56 177 SER A N 1
ATOM 1308 C CA . SER A 1 177 ? -11.144 3.016 -7.731 1.00 67.56 177 SER A CA 1
ATOM 1309 C C . SER A 1 177 ? -10.542 4.385 -7.413 1.00 67.56 177 SER A C 1
ATOM 1311 O O . SER A 1 177 ? -9.346 4.594 -7.610 1.00 67.56 177 SER A O 1
ATOM 1313 N N . ILE A 1 178 ? -11.352 5.300 -6.873 1.00 67.00 178 ILE A N 1
ATOM 1314 C CA . ILE A 1 178 ? -10.882 6.580 -6.328 1.00 67.00 178 ILE A CA 1
ATOM 1315 C C . ILE A 1 178 ? -11.200 6.604 -4.837 1.00 67.00 178 ILE A C 1
ATOM 1317 O O . ILE A 1 178 ? -12.358 6.511 -4.425 1.00 67.00 178 ILE A O 1
ATOM 1321 N N . CYS A 1 179 ? -10.166 6.752 -4.015 1.00 67.19 179 CYS A N 1
ATOM 1322 C CA . CYS A 1 179 ? -10.297 6.890 -2.571 1.00 67.19 179 CYS A CA 1
ATOM 1323 C C . CYS A 1 179 ? -9.353 7.968 -2.046 1.00 67.19 179 CYS A C 1
ATOM 1325 O O . CYS A 1 179 ? -8.372 8.325 -2.698 1.00 67.19 179 CYS A O 1
ATOM 1327 N N . ILE A 1 180 ? -9.615 8.454 -0.834 1.00 63.03 180 ILE A N 1
ATOM 1328 C CA . ILE A 1 180 ? -8.660 9.335 -0.169 1.00 63.03 180 ILE A CA 1
ATOM 1329 C C . ILE A 1 180 ? -7.439 8.506 0.236 1.00 63.03 180 ILE A C 1
ATOM 1331 O O . ILE A 1 180 ? -7.549 7.569 1.030 1.00 63.03 180 ILE A O 1
ATOM 1335 N N . ALA A 1 181 ? -6.276 8.855 -0.305 1.00 65.94 181 ALA A N 1
ATOM 1336 C CA . ALA A 1 181 ? -5.023 8.167 -0.031 1.00 65.94 181 ALA A CA 1
ATOM 1337 C C . ALA A 1 181 ? -4.506 8.517 1.375 1.00 65.94 181 ALA A C 1
ATOM 1339 O O . ALA A 1 181 ? -3.712 9.436 1.539 1.00 65.94 181 ALA A O 1
ATOM 1340 N N . ALA A 1 182 ? -4.941 7.794 2.414 1.00 63.47 182 ALA A N 1
ATOM 1341 C CA . ALA A 1 182 ? -4.549 8.097 3.798 1.00 63.47 182 ALA A CA 1
ATOM 1342 C C . ALA A 1 182 ? -3.045 7.956 4.080 1.00 63.47 182 ALA A C 1
ATOM 1344 O O . ALA A 1 182 ? -2.554 8.549 5.036 1.00 63.47 182 ALA A O 1
ATOM 1345 N N . ILE A 1 183 ? -2.324 7.165 3.282 1.00 67.31 183 ILE A N 1
ATOM 1346 C CA . ILE A 1 183 ? -0.869 6.998 3.390 1.00 67.31 183 ILE A CA 1
ATOM 1347 C C . ILE A 1 183 ? -0.177 8.254 2.859 1.00 67.31 183 ILE A C 1
ATOM 1349 O O . ILE A 1 183 ? 0.521 8.928 3.609 1.00 67.31 183 ILE A O 1
ATOM 1353 N N . THR A 1 184 ? -0.455 8.629 1.608 1.00 73.38 184 THR A N 1
ATOM 1354 C CA . THR A 1 184 ? 0.061 9.863 1.003 1.00 73.38 184 THR A CA 1
ATOM 1355 C C . THR A 1 184 ? -0.345 11.090 1.812 1.00 73.38 184 THR A C 1
ATOM 1357 O O . THR A 1 184 ? 0.482 11.951 2.080 1.00 73.38 184 THR A O 1
ATOM 1360 N N . ALA A 1 185 ? -1.588 11.141 2.296 1.00 69.31 185 ALA A N 1
ATOM 1361 C CA . ALA A 1 185 ? -2.054 12.228 3.144 1.00 69.31 185 ALA A CA 1
ATOM 1362 C C . ALA A 1 185 ? -1.272 12.312 4.462 1.00 69.31 185 ALA A C 1
ATOM 1364 O O . ALA A 1 185 ? -0.980 13.419 4.903 1.00 69.31 185 ALA A O 1
ATOM 1365 N N . ALA A 1 186 ? -0.925 11.183 5.092 1.00 66.19 186 ALA A N 1
ATOM 1366 C CA . ALA A 1 186 ? -0.094 11.183 6.297 1.00 66.19 186 ALA A CA 1
ATOM 1367 C C . ALA A 1 186 ? 1.331 11.683 6.005 1.00 66.19 186 ALA A C 1
ATOM 1369 O O . ALA A 1 186 ? 1.884 12.426 6.810 1.00 66.19 186 ALA A O 1
ATOM 1370 N N . ILE A 1 187 ? 1.890 11.337 4.840 1.00 72.06 187 ILE A N 1
ATOM 1371 C CA . ILE A 1 187 ? 3.198 11.833 4.388 1.00 72.06 187 ILE A CA 1
ATOM 1372 C C . ILE A 1 187 ? 3.144 13.351 4.159 1.00 72.06 187 ILE A C 1
ATOM 1374 O O . ILE A 1 187 ? 3.962 14.075 4.714 1.00 72.06 187 ILE A O 1
ATOM 1378 N N . CYS A 1 188 ? 2.145 13.859 3.429 1.00 71.94 188 CYS A N 1
ATOM 1379 C CA . CYS A 1 188 ? 1.987 15.298 3.184 1.00 71.94 188 CYS A CA 1
ATOM 1380 C C . CYS A 1 188 ? 1.703 16.102 4.464 1.00 71.94 188 CYS A C 1
ATOM 1382 O O . CYS A 1 188 ? 2.036 17.279 4.536 1.00 71.94 188 CYS A O 1
ATOM 1384 N N . GLN A 1 189 ? 1.088 15.486 5.478 1.00 67.38 189 GLN A N 1
ATOM 1385 C CA . GLN A 1 189 ? 0.832 16.113 6.779 1.00 67.38 189 GLN A CA 1
ATOM 1386 C C . GLN A 1 189 ? 2.013 16.000 7.750 1.00 67.38 189 GLN A C 1
ATOM 1388 O O . GLN A 1 189 ? 1.964 16.609 8.823 1.00 67.38 189 GLN A O 1
ATOM 1393 N N . SER A 1 190 ? 3.055 15.244 7.401 1.00 67.75 190 SER A N 1
ATOM 1394 C CA . SER A 1 190 ? 4.243 15.074 8.232 1.00 67.75 190 SER A CA 1
ATOM 1395 C C . SER A 1 190 ? 4.952 16.417 8.460 1.00 67.75 190 SER A C 1
ATOM 1397 O O . SER A 1 190 ? 5.007 17.239 7.540 1.00 67.75 190 SER A O 1
ATOM 1399 N N . PRO A 1 191 ? 5.553 16.648 9.644 1.00 67.00 191 PRO A N 1
ATOM 1400 C CA . PRO A 1 191 ? 6.448 17.784 9.872 1.00 67.00 191 PRO A CA 1
ATOM 1401 C C . PRO A 1 191 ? 7.614 17.854 8.876 1.00 67.00 191 PRO A C 1
ATOM 1403 O O . PRO A 1 191 ? 8.147 18.933 8.640 1.00 67.00 191 PRO A O 1
ATOM 1406 N N . GLU A 1 192 ? 7.977 16.724 8.260 1.00 67.56 192 GLU A N 1
ATOM 1407 C CA . GLU A 1 192 ? 9.010 16.664 7.221 1.00 67.56 192 GLU A CA 1
ATOM 1408 C C . GLU A 1 192 ? 8.601 17.349 5.906 1.00 67.56 192 GLU A C 1
ATOM 1410 O O . GLU A 1 192 ? 9.473 17.760 5.145 1.00 67.56 192 GLU A O 1
ATOM 1415 N N . ALA A 1 193 ? 7.298 17.478 5.622 1.00 68.81 193 ALA A N 1
ATOM 1416 C CA . ALA A 1 193 ? 6.813 18.074 4.376 1.00 68.81 193 ALA A CA 1
ATOM 1417 C C . ALA A 1 193 ? 6.925 19.604 4.386 1.00 68.81 193 ALA A C 1
ATOM 1419 O O . ALA A 1 193 ? 7.316 20.209 3.390 1.00 68.81 193 ALA A O 1
ATOM 1420 N N . HIS A 1 194 ? 6.574 20.229 5.511 1.00 71.50 194 HIS A N 1
ATOM 1421 C CA . HIS A 1 194 ? 6.778 21.654 5.740 1.00 71.50 194 HIS A CA 1
ATOM 1422 C C . HIS A 1 194 ? 6.755 21.952 7.254 1.00 71.50 194 HIS A C 1
ATOM 1424 O O . HIS A 1 194 ? 5.857 21.441 7.947 1.00 71.50 194 HIS A O 1
ATOM 1430 N N . PRO A 1 195 ? 7.677 22.793 7.775 1.00 71.62 195 PRO A N 1
ATOM 1431 C CA . PRO A 1 195 ? 7.702 23.169 9.190 1.00 71.62 195 PRO A CA 1
ATOM 1432 C C . PRO A 1 195 ? 6.384 23.808 9.642 1.00 71.62 195 PRO A C 1
ATOM 1434 O O . PRO A 1 195 ? 5.827 23.417 10.665 1.00 71.62 195 PRO A O 1
ATOM 1437 N N . ASP A 1 196 ? 5.845 24.724 8.830 1.00 77.44 196 ASP A N 1
ATOM 1438 C CA . ASP A 1 196 ? 4.556 25.383 9.068 1.00 77.44 196 ASP A CA 1
ATOM 1439 C C . ASP A 1 196 ? 3.371 24.455 8.707 1.00 77.44 196 ASP A C 1
ATOM 1441 O O . ASP A 1 196 ? 3.226 24.095 7.530 1.00 77.44 196 ASP A O 1
ATOM 1445 N N . PRO A 1 197 ? 2.507 24.081 9.676 1.00 75.50 197 PRO A N 1
ATOM 1446 C CA . PRO A 1 197 ? 1.317 23.261 9.445 1.00 75.50 197 PRO A CA 1
ATOM 1447 C C . PRO A 1 197 ? 0.333 23.843 8.424 1.00 75.50 197 PRO A C 1
ATOM 1449 O O . PRO A 1 197 ? -0.294 23.076 7.692 1.00 75.50 197 PRO A O 1
ATOM 1452 N N . ASN A 1 198 ? 0.221 25.173 8.328 1.00 78.56 198 ASN A N 1
ATOM 1453 C CA . ASN A 1 198 ? -0.752 25.836 7.454 1.00 78.56 198 ASN A CA 1
ATOM 1454 C C . ASN A 1 198 ? -0.354 25.812 5.974 1.00 78.56 198 ASN A C 1
ATOM 1456 O O . ASN A 1 198 ? -1.179 26.100 5.111 1.00 78.56 198 ASN A O 1
ATOM 1460 N N . GLN A 1 199 ? 0.886 25.437 5.662 1.00 82.06 199 GLN A N 1
ATOM 1461 C CA . GLN A 1 199 ? 1.412 25.397 4.294 1.00 82.06 199 GLN A CA 1
ATOM 1462 C C . GLN A 1 199 ? 1.563 23.971 3.746 1.00 82.06 199 GLN A C 1
ATOM 1464 O O . GLN A 1 199 ? 1.872 23.778 2.572 1.00 82.06 199 GLN A O 1
ATOM 1469 N N . ARG A 1 200 ? 1.264 22.943 4.553 1.00 78.00 200 ARG A N 1
ATOM 1470 C CA . ARG A 1 200 ? 1.400 21.525 4.163 1.00 78.00 200 ARG A CA 1
ATOM 1471 C C . ARG A 1 200 ? 0.499 21.103 2.995 1.00 78.00 200 ARG A C 1
ATOM 1473 O O . ARG A 1 200 ? 0.764 20.091 2.348 1.00 78.00 200 ARG A O 1
ATOM 1480 N N . TRP A 1 201 ? -0.533 21.884 2.665 1.00 80.62 201 TRP A N 1
ATOM 1481 C CA . TRP A 1 201 ? -1.372 21.653 1.481 1.00 80.62 201 TRP A CA 1
ATOM 1482 C C . TRP A 1 201 ? -0.593 21.788 0.163 1.00 80.62 201 TRP A C 1
ATOM 1484 O O . TRP A 1 201 ? -0.927 21.099 -0.801 1.00 80.62 201 TRP A O 1
ATOM 1494 N N . LEU A 1 202 ? 0.482 22.588 0.128 1.00 84.12 202 LEU A N 1
ATOM 1495 C CA . LEU A 1 202 ? 1.362 22.713 -1.039 1.00 84.12 202 LEU A CA 1
ATOM 1496 C C . LEU A 1 202 ? 1.992 21.364 -1.408 1.00 84.12 202 LEU A C 1
ATOM 1498 O O . LEU A 1 202 ? 2.062 21.018 -2.586 1.00 84.12 202 LEU A O 1
ATOM 1502 N N . ALA A 1 203 ? 2.363 20.557 -0.407 1.00 81.62 203 ALA A N 1
ATOM 1503 C CA . ALA A 1 203 ? 2.892 19.213 -0.626 1.00 81.62 203 ALA A CA 1
ATOM 1504 C C . ALA A 1 203 ? 1.846 18.284 -1.263 1.00 81.62 203 ALA A C 1
ATOM 1506 O O . ALA A 1 203 ? 2.183 17.466 -2.117 1.00 81.62 203 ALA A O 1
ATOM 1507 N N . ALA A 1 204 ? 0.569 18.431 -0.893 1.00 81.38 204 ALA A N 1
ATOM 1508 C CA . ALA A 1 204 ? -0.519 17.663 -1.493 1.00 81.38 204 ALA A CA 1
ATOM 1509 C C . ALA A 1 204 ? -0.793 18.080 -2.949 1.00 81.38 204 ALA A C 1
ATOM 1511 O O . ALA A 1 204 ? -1.036 17.214 -3.788 1.00 81.38 204 ALA A O 1
ATOM 1512 N N . ILE A 1 205 ? -0.707 19.378 -3.270 1.00 85.38 205 ILE A N 1
ATOM 1513 C CA . ILE A 1 205 ? -0.834 19.865 -4.654 1.00 85.38 205 ILE A CA 1
ATOM 1514 C C . ILE A 1 205 ? 0.331 19.390 -5.512 1.00 85.38 205 ILE A C 1
ATOM 1516 O O . ILE A 1 205 ? 0.102 18.864 -6.599 1.00 85.38 205 ILE A O 1
ATOM 1520 N N . ALA A 1 206 ? 1.563 19.528 -5.020 1.00 86.19 206 ALA A N 1
ATOM 1521 C CA . ALA A 1 206 ? 2.742 19.049 -5.726 1.00 86.19 206 ALA A CA 1
ATOM 1522 C C . ALA A 1 206 ? 2.639 17.540 -5.992 1.00 86.19 206 ALA A C 1
ATOM 1524 O O . ALA A 1 206 ? 2.799 17.108 -7.132 1.00 86.19 206 ALA A O 1
ATOM 1525 N N . ALA A 1 207 ? 2.275 16.743 -4.979 1.00 83.81 207 ALA A N 1
ATOM 1526 C CA . ALA A 1 207 ? 2.048 15.307 -5.136 1.00 83.81 207 ALA A CA 1
ATOM 1527 C C . ALA A 1 207 ? 0.954 14.998 -6.172 1.00 83.81 207 ALA A C 1
ATOM 1529 O O . ALA A 1 207 ? 1.137 14.119 -7.009 1.00 83.81 207 ALA A O 1
ATOM 1530 N N . GLY A 1 208 ? -0.157 15.743 -6.161 1.00 83.38 208 GLY A N 1
ATOM 1531 C CA . GLY A 1 208 ? -1.212 15.626 -7.169 1.00 83.38 208 GLY A CA 1
ATOM 1532 C C . GLY A 1 208 ? -0.711 15.913 -8.587 1.00 83.38 208 GLY A C 1
ATOM 1533 O O . GLY A 1 208 ? -0.971 15.128 -9.494 1.00 83.38 208 GLY A O 1
ATOM 1534 N N . GLY A 1 209 ? 0.063 16.986 -8.770 1.00 88.44 209 GLY A N 1
ATOM 1535 C CA . GLY A 1 209 ? 0.686 17.327 -10.051 1.00 88.44 209 GLY A CA 1
ATOM 1536 C C . GLY A 1 209 ? 1.637 16.239 -10.550 1.00 88.44 209 GLY A C 1
ATOM 1537 O O . GLY A 1 209 ? 1.522 15.798 -11.693 1.00 88.44 209 GLY A O 1
ATOM 1538 N N . PHE A 1 210 ? 2.516 15.730 -9.682 1.00 87.31 210 PHE A N 1
ATOM 1539 C CA . PHE A 1 210 ? 3.405 14.618 -10.023 1.00 87.31 210 PHE A CA 1
ATOM 1540 C C . PHE A 1 210 ? 2.642 13.331 -10.346 1.00 87.31 210 PHE A C 1
ATOM 1542 O O . PHE A 1 210 ? 3.048 12.615 -11.256 1.00 87.31 210 PHE A O 1
ATOM 1549 N N . TYR A 1 211 ? 1.525 13.042 -9.672 1.00 83.56 211 TYR A N 1
ATOM 1550 C CA . TYR A 1 211 ? 0.683 11.897 -10.023 1.00 83.56 211 TYR A CA 1
ATOM 1551 C C . TYR A 1 211 ? -0.007 12.056 -11.379 1.00 83.56 211 TYR A C 1
ATOM 1553 O O . TYR A 1 211 ? -0.112 11.070 -12.103 1.00 83.56 211 TYR A O 1
ATOM 1561 N N . LEU A 1 212 ? -0.447 13.262 -11.752 1.00 86.25 212 LEU A N 1
ATOM 1562 C CA . LEU A 1 212 ? -1.013 13.516 -13.082 1.00 86.25 212 LEU A CA 1
ATOM 1563 C C . LEU A 1 212 ? 0.043 13.356 -14.179 1.00 86.25 212 LEU A C 1
ATOM 1565 O O . LEU A 1 212 ? -0.218 12.701 -15.186 1.00 86.25 212 LEU A O 1
ATOM 1569 N N . LEU A 1 213 ? 1.250 13.885 -13.958 1.00 86.19 213 LEU A N 1
ATOM 1570 C CA . LEU A 1 213 ? 2.383 13.685 -14.863 1.00 86.19 213 LEU A CA 1
ATOM 1571 C C . LEU A 1 213 ? 2.748 12.200 -14.972 1.00 86.19 213 LEU A C 1
ATOM 1573 O O . LEU A 1 213 ? 2.873 11.677 -16.076 1.00 86.19 213 LEU A O 1
ATOM 1577 N N . ALA A 1 214 ? 2.850 11.496 -13.844 1.00 83.62 214 ALA A N 1
ATOM 1578 C CA . ALA A 1 214 ? 3.105 10.059 -13.832 1.00 83.62 214 ALA A CA 1
ATOM 1579 C C . ALA A 1 214 ? 1.993 9.269 -14.542 1.00 83.62 214 ALA A C 1
ATOM 1581 O O . ALA A 1 214 ? 2.284 8.305 -15.240 1.00 83.62 214 ALA A O 1
ATOM 1582 N N . GLY A 1 215 ? 0.732 9.691 -14.416 1.00 81.12 215 GLY A N 1
ATOM 1583 C CA . GLY A 1 215 ? -0.395 9.106 -15.140 1.00 81.12 215 GLY A CA 1
ATOM 1584 C C . GLY A 1 215 ? -0.284 9.291 -16.655 1.00 81.12 215 GLY A C 1
ATOM 1585 O O . GLY A 1 215 ? -0.481 8.334 -17.400 1.00 81.12 215 GLY A O 1
ATOM 1586 N N . LEU A 1 216 ? 0.105 10.486 -17.112 1.00 84.69 216 LEU A N 1
ATOM 1587 C CA . LEU A 1 216 ? 0.305 10.786 -18.534 1.00 84.69 216 LEU A CA 1
ATOM 1588 C C . LEU A 1 216 ? 1.418 9.924 -19.153 1.00 84.69 216 LEU A C 1
ATOM 1590 O O . LEU A 1 216 ? 1.262 9.403 -20.258 1.00 84.69 216 LEU A O 1
ATOM 1594 N N . PHE A 1 217 ? 2.506 9.722 -18.404 1.00 83.12 217 PHE A N 1
ATOM 1595 C CA . PHE A 1 217 ? 3.628 8.851 -18.768 1.00 83.12 217 PHE A CA 1
ATOM 1596 C C . PHE A 1 217 ? 3.465 7.407 -18.262 1.00 83.12 217 PHE A C 1
ATOM 1598 O O . PHE A 1 217 ? 4.447 6.669 -18.170 1.00 83.12 217 PHE A O 1
ATOM 1605 N N . GLY A 1 218 ? 2.241 6.972 -17.941 1.00 78.50 218 GLY A N 1
ATOM 1606 C CA . GLY A 1 218 ? 1.986 5.653 -17.356 1.00 78.50 218 GLY A CA 1
ATOM 1607 C C . GLY A 1 218 ? 2.479 4.492 -18.228 1.00 78.50 218 GLY A C 1
ATOM 1608 O O . GLY A 1 218 ? 2.992 3.505 -17.697 1.00 78.50 218 GLY A O 1
ATOM 1609 N N . GLY A 1 219 ? 2.405 4.632 -19.558 1.00 77.50 219 GLY A N 1
ATOM 1610 C CA . GLY A 1 219 ? 2.945 3.670 -20.522 1.00 77.50 219 GLY A CA 1
ATOM 1611 C C . GLY A 1 219 ? 4.463 3.535 -20.401 1.00 77.50 219 GLY A C 1
ATOM 1612 O O . GLY A 1 219 ? 4.969 2.432 -20.193 1.00 77.50 219 GLY A O 1
ATOM 1613 N N . SER A 1 220 ? 5.181 4.662 -20.417 1.00 79.88 220 SER A N 1
ATOM 1614 C CA . SER A 1 220 ? 6.637 4.702 -20.223 1.00 79.88 220 SER A CA 1
ATOM 1615 C C . SER A 1 220 ? 7.063 4.170 -18.851 1.00 79.88 220 SER A C 1
ATOM 1617 O O . SER A 1 220 ? 8.027 3.414 -18.755 1.00 79.88 220 SER A O 1
ATOM 1619 N N . ILE A 1 221 ? 6.336 4.517 -17.780 1.00 80.94 221 ILE A N 1
ATOM 1620 C CA . ILE A 1 221 ? 6.620 4.021 -16.424 1.00 80.94 221 ILE A CA 1
ATOM 1621 C C . ILE A 1 221 ? 6.423 2.508 -16.362 1.00 80.94 221 ILE A C 1
ATOM 1623 O O . ILE A 1 221 ? 7.256 1.812 -15.791 1.00 80.94 221 ILE A O 1
ATOM 1627 N N . THR A 1 222 ? 5.359 1.981 -16.970 1.00 76.31 222 THR A N 1
ATOM 1628 C CA . THR A 1 222 ? 5.096 0.535 -16.995 1.00 76.31 222 THR A CA 1
ATOM 1629 C C . THR A 1 222 ? 6.174 -0.208 -17.783 1.00 76.31 222 THR A C 1
ATOM 1631 O O . THR A 1 222 ? 6.671 -1.227 -17.308 1.00 76.31 222 THR A O 1
ATOM 1634 N N . ALA A 1 223 ? 6.597 0.326 -18.934 1.00 76.38 223 ALA A N 1
ATOM 1635 C CA . ALA A 1 223 ? 7.710 -0.222 -19.708 1.00 76.38 223 ALA A CA 1
ATOM 1636 C C . ALA A 1 223 ? 9.017 -0.216 -18.896 1.00 76.38 223 ALA A C 1
ATOM 1638 O O . ALA A 1 223 ? 9.701 -1.234 -18.813 1.00 76.38 223 ALA A O 1
ATOM 1639 N N . MET A 1 224 ? 9.316 0.883 -18.200 1.00 79.44 224 MET A N 1
ATOM 1640 C CA . MET A 1 224 ? 10.493 0.969 -17.336 1.00 79.44 224 MET A CA 1
ATOM 1641 C C . MET A 1 224 ? 10.423 -0.000 -16.145 1.00 79.44 224 MET A C 1
ATOM 1643 O O . MET A 1 224 ? 11.411 -0.656 -15.833 1.00 79.44 224 MET A O 1
ATOM 1647 N N . MET A 1 225 ? 9.257 -0.163 -15.511 1.00 78.50 225 MET A N 1
ATOM 1648 C CA . MET A 1 225 ? 9.050 -1.165 -14.456 1.00 78.50 225 MET A CA 1
ATOM 1649 C C . MET A 1 225 ? 9.192 -2.600 -14.979 1.00 78.50 225 MET A C 1
ATOM 1651 O O . MET A 1 225 ? 9.627 -3.466 -14.230 1.00 78.50 225 MET A O 1
ATOM 1655 N N . SER A 1 226 ? 8.856 -2.863 -16.245 1.00 76.31 226 SER A N 1
ATOM 1656 C CA . SER A 1 226 ? 9.048 -4.183 -16.861 1.00 76.31 226 SER A CA 1
ATOM 1657 C C . SER A 1 226 ? 10.511 -4.502 -17.183 1.00 76.31 226 SER A C 1
ATOM 1659 O O . SER A 1 226 ? 10.870 -5.672 -17.271 1.00 76.31 226 SER A O 1
ATOM 1661 N N . ALA A 1 227 ? 11.352 -3.472 -17.322 1.00 79.50 227 ALA A N 1
ATOM 1662 C CA . ALA A 1 227 ? 12.783 -3.623 -17.562 1.00 79.50 227 ALA A CA 1
ATOM 1663 C C . ALA A 1 227 ? 13.592 -3.875 -16.278 1.00 79.50 227 ALA A C 1
ATOM 1665 O O . ALA A 1 227 ? 14.748 -4.287 -16.359 1.00 79.50 227 ALA A O 1
ATOM 1666 N N . LEU A 1 228 ? 13.002 -3.615 -15.106 1.00 80.62 228 LEU A N 1
ATOM 1667 C CA . LEU A 1 228 ? 13.659 -3.751 -13.808 1.00 80.62 228 LEU A CA 1
ATOM 1668 C C . LEU A 1 228 ? 13.320 -5.088 -13.131 1.00 80.62 228 LEU A C 1
ATOM 1670 O O . LEU A 1 228 ? 12.188 -5.570 -13.241 1.00 80.62 228 LEU A O 1
ATOM 1674 N N . PRO A 1 229 ? 14.249 -5.656 -12.339 1.00 82.00 229 PRO A N 1
ATOM 1675 C CA . PRO A 1 229 ? 13.985 -6.868 -11.577 1.00 82.00 229 PRO A CA 1
ATOM 1676 C C . PRO A 1 229 ? 12.810 -6.706 -10.603 1.00 82.00 229 PRO A C 1
ATOM 1678 O O . PRO A 1 229 ? 12.695 -5.679 -9.920 1.00 82.00 229 PRO A O 1
ATOM 1681 N N . PRO A 1 230 ? 11.969 -7.740 -10.428 1.00 82.69 230 PRO A N 1
ATOM 1682 C CA . PRO A 1 230 ? 10.842 -7.679 -9.500 1.00 82.69 230 PRO A CA 1
ATOM 1683 C C . PRO A 1 230 ? 11.287 -7.439 -8.049 1.00 82.69 230 PRO A C 1
ATOM 1685 O O . PRO A 1 230 ? 10.568 -6.767 -7.303 1.00 82.69 230 PRO A O 1
ATOM 1688 N N . ALA A 1 231 ? 12.472 -7.932 -7.666 1.00 85.62 231 ALA A N 1
ATOM 1689 C CA . ALA A 1 231 ? 13.072 -7.719 -6.349 1.00 85.62 231 ALA A CA 1
ATOM 1690 C C . ALA A 1 231 ? 13.339 -6.231 -6.061 1.00 85.62 231 ALA A C 1
ATOM 1692 O O . ALA A 1 231 ? 13.063 -5.758 -4.961 1.00 85.62 231 ALA A O 1
ATOM 1693 N N . TRP A 1 232 ? 13.770 -5.461 -7.066 1.00 88.00 232 TRP A N 1
ATOM 1694 C CA . TRP A 1 232 ? 14.004 -4.021 -6.932 1.00 88.00 232 TRP A CA 1
ATOM 1695 C C . TRP A 1 232 ? 12.710 -3.266 -6.605 1.00 88.00 232 TRP A C 1
ATOM 1697 O O . TRP A 1 232 ? 12.664 -2.466 -5.670 1.00 88.00 232 TRP A O 1
ATOM 1707 N N . ILE A 1 233 ? 11.623 -3.581 -7.321 1.00 87.62 233 ILE A N 1
ATOM 1708 C CA . ILE A 1 233 ? 10.311 -2.945 -7.117 1.00 87.62 233 ILE A CA 1
ATOM 1709 C C . ILE A 1 233 ? 9.761 -3.294 -5.731 1.00 87.62 233 ILE A C 1
ATOM 1711 O O . ILE A 1 233 ? 9.244 -2.426 -5.026 1.00 87.62 233 ILE A O 1
ATOM 1715 N N . GLN A 1 234 ? 9.868 -4.566 -5.335 1.00 87.19 234 GLN A N 1
ATOM 1716 C CA . GLN A 1 234 ? 9.430 -5.037 -4.020 1.00 87.19 234 GLN A CA 1
ATOM 1717 C C . GLN A 1 234 ? 10.203 -4.349 -2.897 1.00 87.19 234 GLN A C 1
ATOM 1719 O O . GLN A 1 234 ? 9.584 -3.848 -1.957 1.00 87.19 234 GLN A O 1
ATOM 1724 N N . MET A 1 235 ? 11.530 -4.270 -3.021 1.00 90.69 235 MET A N 1
ATOM 1725 C CA . MET A 1 235 ? 12.384 -3.666 -2.007 1.00 90.69 235 MET A CA 1
ATOM 1726 C C . MET A 1 235 ? 12.102 -2.174 -1.842 1.00 90.69 235 MET A C 1
ATOM 1728 O O . MET A 1 235 ? 11.880 -1.698 -0.727 1.00 90.69 235 MET A O 1
ATOM 1732 N N . LEU A 1 236 ? 12.016 -1.438 -2.954 1.00 89.44 236 LEU A N 1
ATOM 1733 C CA . LEU A 1 236 ? 11.681 -0.017 -2.935 1.00 89.44 236 LEU A CA 1
ATOM 1734 C C . LEU A 1 236 ? 10.309 0.234 -2.291 1.00 89.44 236 LEU A C 1
ATOM 1736 O O . LEU A 1 236 ? 10.179 1.115 -1.438 1.00 89.44 236 LEU A O 1
ATOM 1740 N N . ALA A 1 237 ? 9.297 -0.559 -2.662 1.00 85.31 237 ALA A N 1
ATOM 1741 C CA . ALA A 1 237 ? 7.958 -0.451 -2.095 1.00 85.31 237 ALA A CA 1
ATOM 1742 C C . ALA A 1 237 ? 7.954 -0.722 -0.582 1.00 85.31 237 ALA A C 1
ATOM 1744 O O . ALA A 1 237 ? 7.351 0.039 0.173 1.00 85.31 237 ALA A O 1
ATOM 1745 N N . GLY A 1 238 ? 8.657 -1.758 -0.115 1.00 87.75 238 GLY A N 1
ATOM 1746 C CA . GLY A 1 238 ? 8.766 -2.054 1.314 1.00 87.75 238 GLY A CA 1
ATOM 1747 C C . GLY A 1 238 ? 9.436 -0.932 2.098 1.00 87.75 238 GLY A C 1
ATOM 1748 O O . GLY A 1 238 ? 8.864 -0.451 3.077 1.00 87.75 238 GLY A O 1
ATOM 1749 N N . LEU A 1 239 ? 10.602 -0.463 1.639 1.00 88.75 239 LEU A N 1
ATOM 1750 C CA . LEU A 1 239 ? 11.352 0.625 2.277 1.00 88.75 239 LEU A CA 1
ATOM 1751 C C . LEU A 1 239 ? 10.543 1.926 2.354 1.00 88.75 239 LEU A C 1
ATOM 1753 O O . LEU A 1 239 ? 10.550 2.600 3.387 1.00 88.75 239 LEU A O 1
ATOM 1757 N N . ALA A 1 240 ? 9.803 2.258 1.291 1.00 85.38 240 ALA A N 1
ATOM 1758 C CA . ALA A 1 240 ? 8.920 3.421 1.261 1.00 85.38 240 ALA A CA 1
ATOM 1759 C C . ALA A 1 240 ? 7.755 3.303 2.262 1.00 85.38 240 ALA A C 1
ATOM 1761 O O . ALA A 1 240 ? 7.312 4.303 2.829 1.00 85.38 240 ALA A O 1
ATOM 1762 N N . LEU A 1 241 ? 7.274 2.083 2.521 1.00 84.56 241 LEU A N 1
ATOM 1763 C CA . LEU A 1 241 ? 6.151 1.830 3.423 1.00 84.56 241 LEU A CA 1
ATOM 1764 C C . LEU A 1 241 ? 6.558 1.665 4.894 1.00 84.56 241 LEU A C 1
ATOM 1766 O O . LEU A 1 241 ? 5.689 1.794 5.758 1.00 84.56 241 LEU A O 1
ATOM 1770 N N . LEU A 1 242 ? 7.840 1.459 5.220 1.00 84.56 242 LEU A N 1
ATOM 1771 C CA . LEU A 1 242 ? 8.309 1.237 6.599 1.00 84.56 242 LEU A CA 1
ATOM 1772 C C . LEU A 1 242 ? 7.826 2.303 7.593 1.00 84.56 242 LEU A C 1
ATOM 1774 O O . LEU A 1 242 ? 7.350 1.966 8.678 1.00 84.56 242 LEU A O 1
ATOM 1778 N N . GLY A 1 243 ? 7.890 3.587 7.225 1.00 81.12 243 GLY A N 1
ATOM 1779 C CA . GLY A 1 243 ? 7.407 4.673 8.089 1.00 81.12 243 GLY A CA 1
ATOM 1780 C C . GLY A 1 243 ? 5.904 4.577 8.367 1.00 81.12 243 GLY A C 1
ATOM 1781 O O . GLY A 1 243 ? 5.444 4.776 9.490 1.00 81.12 243 GLY A O 1
ATOM 1782 N N . THR A 1 244 ? 5.131 4.193 7.353 1.00 80.94 244 THR A N 1
ATOM 1783 C CA . THR A 1 244 ? 3.670 4.082 7.449 1.00 80.94 244 THR A CA 1
ATOM 1784 C C . THR A 1 244 ? 3.225 2.826 8.199 1.00 80.94 244 THR A C 1
ATOM 1786 O O . THR A 1 244 ? 2.228 2.882 8.925 1.00 80.94 244 THR A O 1
ATOM 1789 N N . ILE A 1 245 ? 3.990 1.730 8.098 1.00 84.94 245 ILE A N 1
ATOM 1790 C CA . ILE A 1 245 ? 3.834 0.523 8.920 1.00 84.94 245 ILE A CA 1
ATOM 1791 C C . ILE A 1 245 ? 4.060 0.884 10.386 1.00 84.94 245 ILE A C 1
ATOM 1793 O O . ILE A 1 245 ? 3.170 0.660 11.202 1.00 84.94 245 ILE A O 1
ATOM 1797 N N . GLY A 1 246 ? 5.200 1.509 10.706 1.00 83.69 246 GLY A N 1
ATOM 1798 C CA . GLY A 1 246 ? 5.546 1.902 12.073 1.00 83.69 246 GLY A CA 1
ATOM 1799 C C . GLY A 1 246 ? 4.507 2.833 12.698 1.00 83.69 246 GLY A C 1
ATOM 1800 O O . GLY A 1 246 ? 4.008 2.558 13.786 1.00 83.69 246 GLY A O 1
ATOM 1801 N N . GLY A 1 247 ? 4.096 3.881 11.977 1.00 83.06 247 GLY A N 1
ATOM 1802 C CA . GLY A 1 247 ? 3.066 4.806 12.455 1.00 83.06 247 GLY A CA 1
ATOM 1803 C C . GLY A 1 247 ? 1.704 4.139 12.668 1.00 83.06 247 GLY A C 1
ATOM 1804 O O . GLY A 1 247 ? 1.015 4.428 13.642 1.00 83.06 247 GLY A O 1
ATOM 1805 N N . SER A 1 248 ? 1.309 3.213 11.793 1.00 83.00 248 SER A N 1
ATOM 1806 C CA . SER A 1 248 ? 0.016 2.525 11.919 1.00 83.00 248 SER A CA 1
ATOM 1807 C C . SER A 1 248 ? 0.029 1.462 13.013 1.00 83.00 248 SER A C 1
ATOM 1809 O O . SER A 1 248 ? -0.967 1.313 13.714 1.00 83.00 248 SER A O 1
ATOM 1811 N N . LEU A 1 249 ? 1.159 0.779 13.210 1.00 87.50 249 LEU A N 1
ATOM 1812 C CA . LEU A 1 249 ? 1.346 -0.166 14.305 1.00 87.50 249 LEU A CA 1
ATOM 1813 C C . LEU A 1 249 ? 1.354 0.555 15.655 1.00 87.50 249 LEU A C 1
ATOM 1815 O O . LEU A 1 249 ? 0.662 0.124 16.571 1.00 87.50 249 LEU A O 1
ATOM 1819 N N . PHE A 1 250 ? 2.050 1.693 15.752 1.00 86.81 250 PHE A N 1
ATOM 1820 C CA . PHE A 1 250 ? 2.024 2.544 16.941 1.00 86.81 250 PHE A CA 1
ATOM 1821 C C . PHE A 1 250 ? 0.589 2.941 17.304 1.00 86.81 250 PHE A C 1
ATOM 1823 O O . PHE A 1 250 ? 0.152 2.695 18.423 1.00 86.81 250 PHE A O 1
ATOM 1830 N N . GLN A 1 251 ? -0.178 3.463 16.341 1.00 83.50 251 GLN A N 1
ATOM 1831 C CA . GLN A 1 251 ? -1.581 3.846 16.549 1.00 83.50 251 GLN 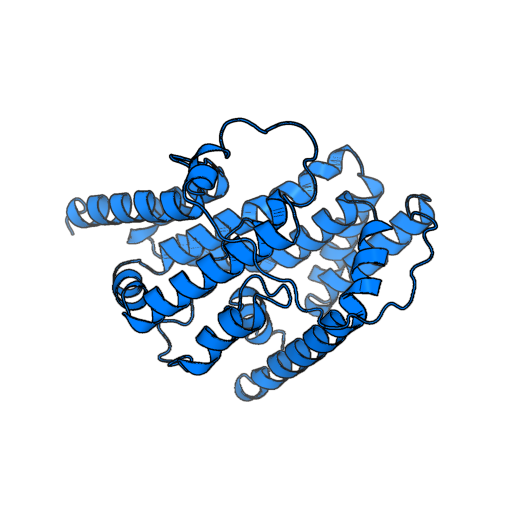A CA 1
ATOM 1832 C C . GLN A 1 251 ? -2.491 2.654 16.896 1.00 83.50 251 GLN A C 1
ATOM 1834 O O . GLN A 1 251 ? -3.467 2.811 17.626 1.00 83.50 251 GLN A O 1
ATOM 1839 N N . ALA A 1 252 ? -2.178 1.455 16.400 1.00 85.94 252 ALA A N 1
ATOM 1840 C CA . ALA A 1 252 ? -2.933 0.246 16.707 1.00 85.94 252 ALA A CA 1
ATOM 1841 C C . ALA A 1 252 ? -2.792 -0.177 18.177 1.00 85.94 252 ALA A C 1
ATOM 1843 O O . ALA A 1 252 ? -3.786 -0.523 18.808 1.00 85.94 252 ALA A O 1
ATOM 1844 N N . VAL A 1 253 ? -1.577 -0.127 18.734 1.00 89.69 253 VAL A N 1
ATOM 1845 C CA . VAL A 1 253 ? -1.285 -0.631 20.093 1.00 89.69 253 VAL A CA 1
ATOM 1846 C C . VAL A 1 253 ? -1.263 0.452 21.175 1.00 89.69 253 VAL A C 1
ATOM 1848 O O . VAL A 1 253 ? -1.083 0.129 22.356 1.00 89.69 253 VAL A O 1
ATOM 1851 N N . HIS A 1 254 ? -1.437 1.717 20.779 1.00 86.00 254 HIS A N 1
ATOM 1852 C CA . HIS A 1 254 ? -1.371 2.877 21.667 1.00 86.00 254 HIS A CA 1
ATOM 1853 C C . HIS A 1 254 ? -2.373 2.775 22.822 1.00 86.00 254 HIS A C 1
ATOM 1855 O O . HIS A 1 254 ? -2.009 2.958 23.982 1.00 86.00 254 HIS A O 1
ATOM 1861 N N . GLN A 1 255 ? -3.620 2.415 22.517 1.00 83.25 255 GLN A N 1
ATOM 1862 C CA . GLN A 1 255 ? -4.676 2.314 23.515 1.00 83.25 255 GLN A CA 1
ATOM 1863 C C . GLN A 1 255 ? -4.616 0.953 24.224 1.00 83.25 255 GLN A C 1
ATOM 1865 O O . GLN A 1 255 ? -4.908 -0.086 23.631 1.00 83.25 255 GLN A O 1
ATOM 1870 N N . ALA A 1 256 ? -4.256 0.950 25.511 1.00 81.81 256 ALA A N 1
ATOM 1871 C CA . ALA A 1 256 ? -4.063 -0.283 26.283 1.00 81.81 256 ALA A CA 1
ATOM 1872 C C . ALA A 1 256 ? -5.333 -1.151 26.382 1.00 81.81 256 ALA A C 1
ATOM 1874 O O . ALA A 1 256 ? -5.244 -2.376 26.345 1.00 81.81 256 ALA A O 1
ATOM 1875 N N . SER A 1 257 ? -6.516 -0.532 26.452 1.00 80.56 257 SER A N 1
ATOM 1876 C CA . SER A 1 257 ? -7.798 -1.242 26.549 1.00 80.56 257 SER A CA 1
ATOM 1877 C C . SER A 1 257 ? -8.176 -2.005 25.274 1.00 80.56 257 SER A C 1
ATOM 1879 O O . SER A 1 257 ? -8.857 -3.022 25.369 1.00 80.56 257 SER A O 1
ATOM 1881 N N . GLU A 1 258 ? -7.722 -1.552 24.101 1.00 85.69 258 GLU A N 1
ATOM 1882 C CA . GLU A 1 258 ? -8.094 -2.116 22.789 1.00 85.69 258 GLU A CA 1
ATOM 1883 C C . GLU A 1 258 ? -6.971 -2.953 22.160 1.00 85.69 258 GLU A C 1
ATOM 1885 O O . GLU A 1 258 ? -7.129 -3.494 21.063 1.00 85.69 258 GLU A O 1
ATOM 1890 N N . ARG A 1 259 ? -5.826 -3.057 22.846 1.00 87.19 259 ARG A N 1
ATOM 1891 C CA . ARG A 1 259 ? -4.588 -3.631 22.311 1.00 87.19 259 ARG A CA 1
ATOM 1892 C C . ARG A 1 259 ? -4.763 -5.069 21.832 1.00 87.19 259 ARG A C 1
ATOM 1894 O O . ARG A 1 259 ? -4.327 -5.382 20.731 1.00 87.19 259 ARG A O 1
ATOM 1901 N N . ASP A 1 260 ? -5.422 -5.916 22.615 1.00 88.44 260 ASP A N 1
ATOM 1902 C CA . ASP A 1 260 ? -5.603 -7.334 22.274 1.00 88.44 260 ASP A CA 1
ATOM 1903 C C . ASP A 1 260 ? -6.427 -7.496 20.984 1.00 88.44 260 ASP A C 1
ATOM 1905 O O . ASP A 1 260 ? -6.037 -8.214 20.061 1.00 88.44 260 ASP A O 1
ATOM 1909 N N . ALA A 1 261 ? -7.518 -6.734 20.866 1.00 90.00 261 ALA A N 1
ATOM 1910 C CA . ALA A 1 261 ? -8.369 -6.711 19.678 1.00 90.00 261 ALA A CA 1
ATOM 1911 C C . ALA A 1 261 ? -7.637 -6.151 18.444 1.00 90.00 261 ALA A C 1
ATOM 1913 O O . ALA A 1 261 ? -7.781 -6.671 17.331 1.00 90.00 261 ALA A O 1
ATOM 1914 N N . ALA A 1 262 ? -6.821 -5.110 18.628 1.00 90.25 262 ALA A N 1
ATOM 1915 C CA . ALA A 1 262 ? -5.978 -4.556 17.575 1.00 90.25 262 ALA A CA 1
ATOM 1916 C C . ALA A 1 262 ? -4.907 -5.557 17.113 1.00 90.25 262 ALA A C 1
ATOM 1918 O O . ALA A 1 262 ? -4.733 -5.745 15.911 1.00 90.25 262 ALA A O 1
ATOM 1919 N N . VAL A 1 263 ? -4.232 -6.258 18.026 1.00 91.75 263 VAL A N 1
ATOM 1920 C CA . VAL A 1 263 ? -3.228 -7.276 17.676 1.00 91.75 263 VAL A CA 1
ATOM 1921 C C . VAL A 1 263 ? -3.868 -8.437 16.914 1.00 91.75 263 VAL A C 1
ATOM 1923 O O . VAL A 1 263 ? -3.341 -8.844 15.880 1.00 91.75 263 VAL A O 1
ATOM 1926 N N . LEU A 1 264 ? -5.042 -8.917 17.338 1.00 92.06 264 LEU A N 1
ATOM 1927 C CA . LEU A 1 264 ? -5.789 -9.936 16.592 1.00 92.06 264 LEU A CA 1
ATOM 1928 C C . LEU A 1 264 ? -6.161 -9.457 15.184 1.00 92.06 264 LEU A C 1
ATOM 1930 O O . LEU A 1 264 ? -5.930 -10.169 14.207 1.00 92.06 264 LEU A O 1
ATOM 1934 N N . THR A 1 265 ? -6.665 -8.225 15.062 1.00 91.00 265 THR A N 1
ATOM 1935 C CA . THR A 1 265 ? -6.974 -7.609 13.760 1.00 91.00 265 THR A CA 1
ATOM 1936 C C . THR A 1 265 ? -5.742 -7.573 12.860 1.00 91.00 265 THR A C 1
ATOM 1938 O O . THR A 1 265 ? -5.817 -7.933 11.683 1.00 91.00 265 THR A O 1
ATOM 1941 N N . PHE A 1 266 ? -4.602 -7.154 13.410 1.00 92.50 266 PHE A N 1
ATOM 1942 C CA . PHE A 1 266 ? -3.326 -7.071 12.711 1.00 92.50 266 PHE A CA 1
ATOM 1943 C C . PHE A 1 266 ? -2.863 -8.444 12.219 1.00 92.50 266 PHE A C 1
ATOM 1945 O O . PHE A 1 266 ? -2.591 -8.590 11.028 1.00 92.50 266 PHE A O 1
ATOM 1952 N N . LEU A 1 267 ? -2.836 -9.454 13.093 1.00 92.31 267 LEU A N 1
ATOM 1953 C CA . LEU A 1 267 ? -2.366 -10.802 12.765 1.00 92.31 267 LEU A CA 1
ATOM 1954 C C . LEU A 1 267 ? -3.260 -11.487 11.730 1.00 92.31 267 LEU A C 1
ATOM 1956 O O . LEU A 1 267 ? -2.755 -12.012 10.739 1.00 92.31 267 LEU A O 1
ATOM 1960 N N . VAL A 1 268 ? -4.584 -11.429 11.898 1.00 91.06 268 VAL A N 1
ATOM 1961 C CA . VAL A 1 268 ? -5.523 -11.999 10.919 1.00 91.06 268 VAL A CA 1
ATOM 1962 C C . VAL A 1 268 ? -5.372 -11.292 9.578 1.00 91.06 268 VAL A C 1
ATOM 1964 O O . VAL A 1 268 ? -5.280 -11.950 8.545 1.00 91.06 268 VAL A O 1
ATOM 1967 N N . THR A 1 269 ? -5.262 -9.963 9.570 1.00 87.31 269 THR A N 1
ATOM 1968 C CA . THR A 1 269 ? -5.081 -9.219 8.319 1.00 87.31 269 THR A CA 1
ATOM 1969 C C . THR A 1 269 ? -3.752 -9.576 7.643 1.00 87.31 269 THR A C 1
ATOM 1971 O O . THR A 1 269 ? -3.734 -9.862 6.441 1.00 87.31 269 THR A O 1
ATOM 1974 N N . ALA A 1 270 ? -2.661 -9.642 8.411 1.00 88.50 270 ALA A N 1
ATOM 1975 C CA . ALA A 1 270 ? -1.330 -10.015 7.941 1.00 88.50 270 ALA A CA 1
ATOM 1976 C C . ALA A 1 270 ? -1.247 -11.478 7.473 1.00 88.50 270 ALA A C 1
ATOM 1978 O O . ALA A 1 270 ? -0.488 -11.772 6.550 1.00 88.50 270 ALA A O 1
ATOM 1979 N N . SER A 1 271 ? -2.069 -12.383 8.013 1.00 86.38 271 SER A N 1
ATOM 1980 C CA . SER A 1 271 ? -2.111 -13.799 7.611 1.00 86.38 271 SER A CA 1
ATOM 1981 C C . SER A 1 271 ? -2.563 -14.015 6.165 1.00 86.38 271 SER A C 1
ATOM 1983 O O . SER A 1 271 ? -2.174 -14.998 5.540 1.00 86.38 271 SER A O 1
ATOM 1985 N N . GLY A 1 272 ? -3.338 -13.080 5.595 1.00 80.69 272 GLY A N 1
ATOM 1986 C CA . GLY A 1 272 ? -3.834 -13.172 4.213 1.00 80.69 272 GLY A CA 1
ATOM 1987 C C . GLY A 1 272 ? -4.811 -14.291 3.947 1.00 80.69 272 GLY A C 1
ATOM 1988 O O . GLY A 1 272 ? -5.088 -14.570 2.784 1.00 80.69 272 GLY A O 1
ATOM 1989 N N . VAL A 1 273 ? -5.312 -14.928 5.001 1.00 79.88 273 VAL A N 1
ATOM 1990 C CA . VAL A 1 273 ? -6.312 -15.976 4.887 1.00 79.88 273 VAL A CA 1
ATOM 1991 C C . VAL A 1 273 ? -7.520 -15.428 4.132 1.00 79.88 273 VAL A C 1
ATOM 1993 O O . VAL A 1 273 ? -8.033 -14.346 4.429 1.00 79.88 273 VAL A O 1
ATOM 1996 N N . THR A 1 274 ? -7.962 -16.183 3.134 1.00 77.25 274 THR A N 1
ATOM 1997 C CA . THR A 1 274 ? -9.207 -15.918 2.421 1.00 77.25 274 THR A CA 1
ATOM 1998 C C . THR A 1 274 ? -10.234 -16.941 2.888 1.00 77.25 274 THR A C 1
ATOM 2000 O O . THR A 1 274 ? -10.042 -18.144 2.755 1.00 77.25 274 THR A O 1
ATOM 2003 N N . LEU A 1 275 ? -11.315 -16.461 3.496 1.00 72.81 275 LEU A N 1
ATOM 2004 C CA . LEU A 1 275 ? -12.403 -17.291 4.018 1.00 72.81 275 LEU A CA 1
ATOM 2005 C C . LEU A 1 275 ? -13.676 -16.911 3.268 1.00 72.81 275 LEU A C 1
ATOM 2007 O O . LEU A 1 275 ? -13.991 -15.724 3.149 1.00 72.81 275 LEU A O 1
ATOM 2011 N N . ALA A 1 276 ? -14.373 -17.910 2.719 1.00 73.88 276 ALA A N 1
ATOM 2012 C CA . ALA A 1 276 ? -15.575 -17.729 1.896 1.00 73.88 276 ALA A CA 1
ATOM 2013 C C . ALA A 1 276 ? -15.388 -16.756 0.705 1.00 73.88 276 ALA A C 1
ATOM 2015 O O . ALA A 1 276 ? -16.306 -16.032 0.323 1.00 73.88 276 ALA A O 1
ATOM 2016 N N . GLY A 1 277 ? -14.180 -16.696 0.129 1.00 65.00 277 GLY A N 1
ATOM 2017 C CA . GLY A 1 277 ? -13.855 -15.784 -0.976 1.00 65.00 277 GLY A CA 1
ATOM 2018 C C . GLY A 1 277 ? -13.705 -14.309 -0.575 1.00 65.00 277 GLY A C 1
ATOM 2019 O O . GLY A 1 277 ? -13.575 -13.452 -1.450 1.00 65.00 277 GLY A O 1
ATOM 2020 N N . ILE A 1 278 ? -13.703 -14.000 0.726 1.00 73.00 278 ILE A N 1
ATOM 2021 C CA . ILE A 1 278 ? -13.492 -12.655 1.271 1.00 73.00 278 ILE A CA 1
ATOM 2022 C C . ILE A 1 278 ? -12.065 -12.552 1.829 1.00 73.00 278 ILE A C 1
ATOM 2024 O O . ILE A 1 278 ? -11.579 -13.456 2.511 1.00 73.00 278 ILE A O 1
ATOM 2028 N N . GLY A 1 279 ? -11.387 -11.441 1.528 1.00 74.62 279 GLY A N 1
ATOM 2029 C CA . GLY A 1 279 ? -10.004 -11.195 1.941 1.00 74.62 279 GLY A CA 1
ATOM 2030 C C . GLY A 1 279 ? -9.817 -11.001 3.449 1.00 74.62 279 GLY A C 1
ATOM 2031 O O . GLY A 1 279 ? -10.729 -10.571 4.161 1.00 74.62 279 GLY A O 1
ATOM 2032 N N . SER A 1 280 ? -8.592 -11.249 3.915 1.00 77.81 280 SER A N 1
ATOM 2033 C CA . SER A 1 280 ? -8.204 -11.218 5.332 1.00 77.81 280 SER A CA 1
ATOM 2034 C C . SER A 1 280 ? -8.494 -9.900 6.047 1.00 77.81 280 SER A C 1
ATOM 2036 O O . SER A 1 280 ? -8.790 -9.910 7.235 1.00 77.81 280 SER A O 1
ATOM 2038 N N . ALA A 1 281 ? -8.448 -8.766 5.343 1.00 76.50 281 ALA A N 1
ATOM 2039 C CA . ALA A 1 281 ? -8.703 -7.450 5.929 1.00 76.50 281 ALA A CA 1
ATOM 2040 C C . ALA A 1 281 ? -10.119 -7.320 6.516 1.00 76.50 281 ALA A C 1
ATOM 2042 O O . ALA A 1 281 ? -10.298 -6.729 7.577 1.00 76.50 281 ALA A O 1
ATOM 2043 N N . PHE A 1 282 ? -11.124 -7.903 5.855 1.00 81.06 282 PHE A N 1
ATOM 2044 C CA . PHE A 1 282 ? -12.494 -7.901 6.369 1.00 81.06 282 PHE A CA 1
ATOM 2045 C C . PHE A 1 282 ? -12.602 -8.775 7.619 1.00 81.06 282 PHE A C 1
ATOM 2047 O O . PHE A 1 282 ? -13.076 -8.318 8.657 1.00 81.06 282 PHE A O 1
ATOM 2054 N N . TRP A 1 283 ? -12.100 -10.009 7.536 1.00 82.00 283 TRP A N 1
ATOM 2055 C CA . TRP A 1 283 ? -12.128 -10.952 8.652 1.00 82.00 283 TRP A CA 1
ATOM 2056 C C . TRP A 1 283 ? -11.320 -10.468 9.853 1.00 82.00 283 TRP A C 1
ATOM 2058 O O . TRP A 1 283 ? -11.745 -10.672 10.984 1.00 82.00 283 TRP A O 1
ATOM 2068 N N . GLY A 1 284 ? -10.215 -9.758 9.622 1.00 84.88 284 GLY A N 1
ATOM 2069 C CA . GLY A 1 284 ? -9.427 -9.137 10.679 1.00 84.88 284 GLY A CA 1
ATOM 2070 C C . GLY A 1 284 ? -10.241 -8.129 11.479 1.00 84.88 284 GLY A C 1
ATOM 2071 O O . GLY A 1 284 ? -10.249 -8.201 12.702 1.00 84.88 284 GLY A O 1
ATOM 2072 N N . VAL A 1 285 ? -10.975 -7.234 10.812 1.00 85.31 285 VAL A N 1
ATOM 2073 C CA . VAL A 1 285 ? -11.827 -6.250 11.502 1.00 85.31 285 VAL A CA 1
ATOM 2074 C C . VAL A 1 285 ? -13.025 -6.914 12.178 1.00 85.31 285 VAL A C 1
ATOM 2076 O O . VAL A 1 285 ? -13.389 -6.506 13.275 1.00 85.31 285 VAL A O 1
ATOM 2079 N N . VAL A 1 286 ? -13.625 -7.941 11.567 1.00 86.50 286 VAL A N 1
ATOM 2080 C CA . VAL A 1 286 ? -14.743 -8.682 12.175 1.00 86.50 286 VAL A CA 1
ATOM 2081 C C . VAL A 1 286 ? -14.293 -9.390 13.452 1.00 86.50 286 VAL A C 1
ATOM 2083 O O . VAL A 1 286 ? -14.881 -9.168 14.507 1.00 86.50 286 VAL A O 1
ATOM 2086 N N . LEU A 1 287 ? -13.229 -10.194 13.387 1.00 87.38 287 LEU A N 1
ATOM 2087 C CA . LEU A 1 287 ? -12.708 -10.923 14.547 1.00 87.38 287 LEU A CA 1
ATOM 2088 C C . LEU A 1 287 ? -12.162 -9.971 15.615 1.00 87.38 287 LEU A C 1
ATOM 2090 O O . LEU A 1 287 ? -12.421 -10.163 16.801 1.00 87.38 287 LEU A O 1
ATOM 2094 N N . GLY A 1 288 ? -11.477 -8.905 15.200 1.00 86.88 288 GLY A N 1
ATOM 2095 C CA . GLY A 1 288 ? -11.047 -7.833 16.090 1.00 86.88 288 GLY A CA 1
ATOM 2096 C C . GLY A 1 288 ? -12.212 -7.144 16.789 1.00 86.88 288 GLY A C 1
ATOM 2097 O O . GLY A 1 288 ? -12.167 -6.932 17.995 1.00 86.88 288 GLY A O 1
ATOM 2098 N N . GLY A 1 289 ? -13.278 -6.823 16.056 1.00 86.50 289 GLY A N 1
ATOM 2099 C CA . GLY A 1 289 ? -14.473 -6.176 16.595 1.00 86.50 289 GLY A CA 1
ATOM 2100 C C . GLY A 1 289 ? -15.227 -7.069 17.576 1.00 86.50 289 GLY A C 1
ATOM 2101 O O . GLY A 1 289 ? -15.630 -6.604 18.639 1.00 86.50 289 GLY A O 1
ATOM 2102 N N . VAL A 1 290 ? -15.354 -8.364 17.269 1.00 88.00 290 VAL A N 1
ATOM 2103 C CA . VAL A 1 290 ? -15.920 -9.357 18.197 1.00 88.00 290 VAL A CA 1
ATOM 2104 C C . VAL A 1 290 ? -15.064 -9.455 19.457 1.00 88.00 290 VAL A C 1
ATOM 2106 O O . VAL A 1 290 ? -15.596 -9.361 20.560 1.00 88.00 290 VAL A O 1
ATOM 2109 N N . SER A 1 291 ? -13.740 -9.563 19.315 1.00 86.75 291 SER A N 1
ATOM 2110 C CA . SER A 1 291 ? -12.823 -9.581 20.458 1.00 86.75 291 SER A CA 1
ATOM 2111 C C . SER A 1 291 ? -12.934 -8.312 21.298 1.00 86.75 291 SER A C 1
ATOM 2113 O O . SER A 1 291 ? -12.950 -8.403 22.522 1.00 86.75 291 SER A O 1
ATOM 2115 N N . TYR A 1 292 ? -13.051 -7.146 20.664 1.00 86.31 292 TYR A N 1
ATOM 2116 C CA . TYR A 1 292 ? -13.244 -5.877 21.353 1.00 86.31 292 TYR A CA 1
ATOM 2117 C C . TYR A 1 292 ? -14.551 -5.864 22.151 1.00 86.31 292 TYR A C 1
ATOM 2119 O O . TYR A 1 292 ? -14.541 -5.512 23.328 1.00 86.31 292 TYR A O 1
ATOM 2127 N N . GLY A 1 293 ? -15.663 -6.302 21.553 1.00 84.38 293 GLY A N 1
ATOM 2128 C CA . GLY A 1 293 ? -16.963 -6.370 22.225 1.00 84.38 293 GLY A CA 1
ATOM 2129 C C . GLY A 1 293 ? -16.963 -7.336 23.411 1.00 84.38 293 GLY A C 1
ATOM 2130 O O . GLY A 1 293 ? -17.434 -6.992 24.490 1.00 84.38 293 GLY A O 1
ATOM 2131 N N . VAL A 1 294 ? -16.368 -8.519 23.248 1.00 86.31 294 VAL A N 1
ATOM 2132 C CA . VAL A 1 294 ? -16.263 -9.521 24.320 1.00 86.31 294 VAL 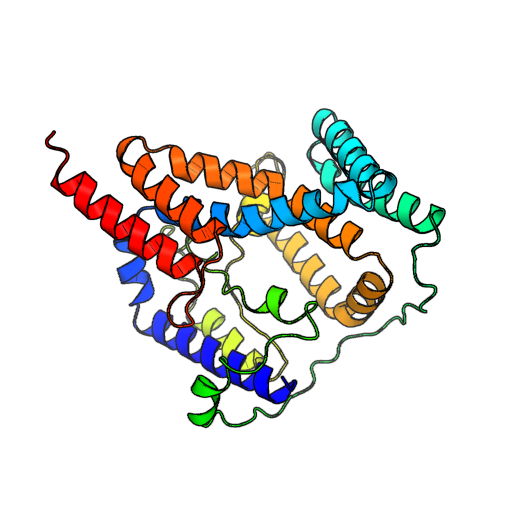A CA 1
ATOM 2133 C C . VAL A 1 294 ? -15.376 -9.018 25.461 1.00 86.31 294 VAL A C 1
ATOM 2135 O O . VAL A 1 294 ? -15.765 -9.100 26.624 1.00 86.31 294 VAL A O 1
ATOM 2138 N N . LEU A 1 295 ? -14.204 -8.455 25.150 1.00 82.62 295 LEU A N 1
ATOM 2139 C CA . LEU A 1 295 ? -13.272 -7.958 26.164 1.00 82.62 295 LEU A CA 1
ATOM 2140 C C . LEU A 1 295 ? -13.794 -6.714 26.883 1.00 82.62 295 LEU A C 1
ATOM 2142 O O . LEU A 1 295 ? -13.571 -6.588 28.081 1.00 82.62 295 LEU A O 1
ATOM 2146 N N . SER A 1 296 ? -14.500 -5.819 26.195 1.00 80.50 296 SER A N 1
ATOM 2147 C CA . SER A 1 296 ? -15.117 -4.643 26.825 1.00 80.50 296 SER A CA 1
ATOM 2148 C C . SER A 1 296 ? -16.345 -4.994 27.669 1.00 80.50 296 SER A C 1
ATOM 2150 O O . SER A 1 296 ? -16.583 -4.336 28.674 1.00 80.50 296 SER A O 1
ATOM 2152 N N . ALA A 1 297 ? -17.093 -6.045 27.317 1.00 78.56 297 ALA A N 1
ATOM 2153 C CA . ALA A 1 297 ? -18.210 -6.532 28.127 1.00 78.56 297 ALA A CA 1
ATOM 2154 C C . ALA A 1 297 ? -17.760 -7.335 29.363 1.00 78.56 297 ALA A C 1
ATOM 2156 O O . ALA A 1 297 ? -18.431 -7.303 30.393 1.00 78.56 297 ALA A O 1
ATOM 2157 N N . LEU A 1 298 ? -16.646 -8.073 29.266 1.00 76.75 298 LEU A N 1
ATOM 2158 C CA . LEU A 1 298 ? -16.153 -8.949 30.337 1.00 76.75 298 LEU A CA 1
ATOM 2159 C C . LEU A 1 298 ? -15.099 -8.299 31.245 1.00 76.75 298 LEU A C 1
ATOM 2161 O O . LEU A 1 298 ? -14.960 -8.726 32.393 1.00 76.75 298 LEU A O 1
ATOM 2165 N N . ARG A 1 299 ? -14.373 -7.267 30.786 1.00 65.00 299 ARG A N 1
ATOM 2166 C CA . ARG A 1 299 ? -13.533 -6.441 31.668 1.00 65.00 299 ARG A CA 1
ATOM 2167 C C . ARG A 1 299 ? -14.445 -5.557 32.516 1.00 65.00 299 ARG A C 1
ATOM 2169 O O . ARG A 1 299 ? -14.846 -4.474 32.103 1.00 65.00 299 ARG A O 1
ATOM 2176 N N . ARG A 1 300 ? -14.794 -6.057 33.704 1.00 53.88 300 ARG A N 1
ATOM 2177 C CA . ARG A 1 300 ? -15.330 -5.233 34.795 1.00 53.88 300 ARG A CA 1
ATOM 2178 C C . ARG A 1 300 ? -14.299 -4.145 35.166 1.00 53.88 300 ARG A C 1
ATOM 2180 O O . ARG A 1 300 ? -13.109 -4.405 34.981 1.00 53.88 300 ARG A O 1
ATOM 2187 N N . PRO A 1 301 ? -14.764 -2.956 35.597 1.00 52.72 301 PRO A N 1
ATOM 2188 C CA . PRO A 1 301 ? -13.921 -1.787 35.864 1.00 52.72 301 PRO A CA 1
ATOM 2189 C C . PRO A 1 301 ? -12.806 -2.056 36.876 1.00 52.72 301 PRO A C 1
ATOM 2191 O O . PRO A 1 301 ? -13.003 -2.927 37.755 1.00 52.72 301 PRO A O 1
#

Radius of gyration: 20.93 Å; Cα contacts (8 Å, |Δi|>4): 342; chains: 1; bounding box: 53×50×62 Å

InterPro domains:
  IPR004711 Benzoate transporter [PF03594] (1-119)
  IPR004711 Benzoate transporter [PF03594] (166-293)
  IPR004711 Benzoate transporter [PTHR30199] (166-300)
  IPR004711 Benzoate transporter [TIGR00843] (1-295)

Mean predicted aligned error: 11.38 Å

Solvent-accessible surface area (backbone atoms only — not comparable to full-atom values): 16352 Å² total; per-residue (Å²): 133,54,73,35,52,52,29,30,51,22,34,54,52,29,47,50,51,40,51,38,61,71,71,38,54,54,63,56,51,56,74,71,54,56,68,28,37,57,25,10,27,52,19,11,56,46,44,48,47,39,50,52,22,57,64,43,34,82,84,35,44,71,46,47,48,46,19,50,50,39,22,53,56,30,40,74,78,42,56,93,46,12,61,58,41,18,52,54,47,32,51,51,45,36,58,75,68,63,57,45,52,90,63,83,62,58,92,35,74,57,71,87,55,83,48,72,62,44,84,86,55,83,72,60,76,69,60,72,82,78,74,81,90,85,78,91,82,63,67,79,77,70,68,64,80,74,75,49,50,65,84,49,74,77,72,71,62,75,71,55,75,64,66,48,51,46,29,40,71,36,6,44,54,66,38,63,77,73,74,60,57,49,67,63,50,48,53,27,67,31,68,87,60,31,85,53,78,91,56,22,63,55,49,48,51,52,50,49,52,52,50,53,53,49,52,41,35,38,48,28,52,50,45,50,58,69,24,45,53,69,58,57,58,33,29,53,52,14,66,63,40,47,66,58,30,52,55,21,44,50,54,9,53,64,48,75,92,49,23,69,22,7,51,48,4,17,51,41,13,44,66,57,51,65,58,96,89,40,57,14,55,59,53,7,49,52,55,14,49,50,45,40,53,53,48,60,72,66,55,72,133

Secondary structure (DSSP, 8-state):
--HHHHHHHHHHHHHHHHHHHHHTHHHHHHHHS-HHHHHHHHHHHHHHHHHHHHHTTTT-HHHHHHHHHHHHHHHHH-GGGHHHHHHHHHHHHHHHTT-S------------PPPPPPP--GGGGGGGGS--SS--SSHHHH-----GGGGGTTTT----HHHHHHHHHHGGGT-------HHHHHHHTSTTT-SSGGGTHHHHHHHHHHHHHHHHTHHHHHHHHHHS-HHHHHHHHHHHHHHHHHHHHHHHHSSGGGHHHHHHHHHHHHHT--BTTB-HHHHHHHHHHHHHHHHHHH---

Foldseek 3Di:
DDLQQLLQVLLVVLVVVLVCVVVCVVLVVLVLFDLLLVLLLLLLQLVLLLVLLCVCCVVCVPLLVQLVVQLVVCCVVPVPCSLVSSLVRNVVSCVVVVLQPPDPLDQDFDDQDFANHDDDDPVVVPVPPPDDDDDDDPPVVLPPPDPQQSPCSPVPPPVDSVVSVVSSVCSSSVRRHDHDRNLQVVVLQDCSNDVDNVCSVVSVVVVVVVVVVCNRSVSSVVSSVVRGDPSSVSNSSSSSCVVVSVVSNCSNCVDPLLNVLSNQLNVQSNVQDQDPNHTSSVVSSVSSSVVSVVSVVPPDD

Sequence (301 aa):
MTLAEAVGIFIFANALIVICGATGLFARLMKIIPHSLAAAMLAGILLRFGLQAFAGLQDHLSLCGGMLAAWLLCKALWPRFAVVAALVIGALIAAASGDVASAAVPLAFVTPEWVAPAVYSGAFAQRRSAVLPRHHGLAERSGVRHPAGIRLYRTGLRTDRRLRGLALLLAPFGVYSICIAAITAAICQSPEAHPDPNQRWLAAIAAGGFYLLAGLFGGSITAMMSALPPAWIQMLAGLALLGTIGGSLFQAVHQASERDAAVLTFLVTASGVTLAGIGSAFWGVVLGGVSYGVLSALRRP